Protein AF-A0A377A8I0-F1 (afdb_monomer_lite)

Foldseek 3Di:
DLVVLVVCVVVVNDPDNAADEAEAEFLDPCRQVVCVVPVPDPRHAHYEYDYPAQCDQLRVDNVLVLVVCCVVVVDDPVRSVVVNVVSVVSCVVGRVVSLLVSLVVCVVVVHAYEYERAEALVSLVVCLVSPHQEHEQHQEPRSLVSNVVSNHAYEDELVLVVVVHDPRNGDGPVVCVVVVSHAEYEPECHQCSVVPPPDDDCPPHYDYDYDYDDDPDDDPPDDDD

pLDDT: mean 82.34, std 21.3, range [26.39, 98.19]

Structure (mmCIF, N/CA/C/O backbone):
data_AF-A0A377A8I0-F1
#
_entry.id   AF-A0A377A8I0-F1
#
loop_
_atom_site.group_PDB
_atom_site.id
_atom_site.type_symbol
_atom_site.label_atom_id
_atom_site.label_alt_id
_atom_site.label_comp_id
_atom_site.label_asym_id
_atom_site.label_entity_id
_atom_site.label_seq_id
_atom_site.pdbx_PDB_ins_code
_atom_site.Cartn_x
_atom_site.Cartn_y
_atom_site.Cartn_z
_atom_site.occupancy
_atom_site.B_iso_or_equiv
_atom_site.auth_seq_id
_atom_site.auth_comp_id
_atom_site.auth_asym_id
_atom_site.auth_atom_id
_atom_site.pdbx_PDB_model_num
ATOM 1 N N . MET A 1 1 ? 10.799 1.176 18.808 1.00 81.62 1 MET A N 1
ATOM 2 C CA . MET A 1 1 ? 9.671 2.092 18.518 1.00 81.62 1 MET A CA 1
ATOM 3 C C . MET A 1 1 ? 8.326 1.513 18.955 1.00 81.62 1 MET A C 1
ATOM 5 O O . MET A 1 1 ? 7.714 2.115 19.821 1.00 81.62 1 MET A O 1
ATOM 9 N N . ILE A 1 2 ? 7.887 0.353 18.442 1.00 86.44 2 ILE A N 1
ATOM 10 C CA . ILE A 1 2 ? 6.568 -0.239 18.776 1.00 86.44 2 ILE A CA 1
ATOM 11 C C . ILE A 1 2 ? 6.374 -0.448 20.285 1.00 86.44 2 ILE A C 1
ATOM 13 O O . ILE A 1 2 ? 5.386 0.025 20.831 1.00 86.44 2 ILE A O 1
ATOM 17 N N . ASN A 1 3 ? 7.355 -1.043 20.975 1.00 90.19 3 ASN A N 1
ATOM 18 C CA . ASN A 1 3 ? 7.275 -1.243 22.429 1.00 90.19 3 ASN A CA 1
ATOM 19 C C . ASN A 1 3 ? 7.059 0.072 23.200 1.00 90.19 3 ASN A C 1
ATOM 21 O O . ASN A 1 3 ? 6.336 0.084 24.185 1.00 90.19 3 ASN A O 1
ATOM 25 N N . ALA A 1 4 ? 7.651 1.182 22.738 1.00 90.75 4 ALA A N 1
ATOM 26 C CA . ALA A 1 4 ? 7.455 2.482 23.374 1.00 90.75 4 ALA A CA 1
ATOM 27 C C . ALA A 1 4 ? 6.011 2.969 23.196 1.00 90.75 4 ALA A C 1
ATOM 29 O O . ALA A 1 4 ? 5.420 3.436 24.158 1.00 90.75 4 ALA A O 1
ATOM 30 N N . ILE A 1 5 ? 5.424 2.798 22.003 1.00 88.88 5 ILE A N 1
ATOM 31 C CA . ILE A 1 5 ? 4.013 3.128 21.745 1.00 88.88 5 ILE A CA 1
ATOM 32 C C . ILE A 1 5 ? 3.095 2.304 22.656 1.00 88.88 5 ILE A C 1
ATOM 34 O O . ILE A 1 5 ? 2.210 2.862 23.300 1.00 88.88 5 ILE A O 1
ATOM 38 N N . GLU A 1 6 ? 3.328 0.991 22.747 1.00 90.38 6 GLU A N 1
ATOM 39 C CA . GLU A 1 6 ? 2.548 0.095 23.609 1.00 90.38 6 GLU A CA 1
ATOM 40 C C . GLU A 1 6 ? 2.661 0.490 25.087 1.00 90.38 6 GLU A C 1
ATOM 42 O O . GLU A 1 6 ? 1.659 0.544 25.799 1.00 90.38 6 GLU A O 1
ATOM 47 N N . GLU A 1 7 ? 3.874 0.780 25.561 1.00 92.62 7 GLU A N 1
ATOM 48 C CA . GLU A 1 7 ? 4.116 1.147 26.954 1.00 92.62 7 GLU A CA 1
ATOM 49 C C . GLU A 1 7 ? 3.489 2.502 27.303 1.00 92.62 7 GLU A C 1
ATOM 51 O O . GLU A 1 7 ? 2.781 2.614 28.307 1.00 92.62 7 GLU A O 1
ATOM 56 N N . THR A 1 8 ? 3.696 3.534 26.481 1.00 92.81 8 THR A N 1
ATOM 57 C CA . THR A 1 8 ? 3.143 4.863 26.766 1.00 92.81 8 THR A CA 1
ATOM 58 C C . THR A 1 8 ? 1.621 4.896 26.646 1.00 92.81 8 THR A C 1
ATOM 60 O O . THR A 1 8 ? 0.970 5.625 27.399 1.00 92.81 8 THR A O 1
ATOM 63 N N . GLN A 1 9 ? 1.038 4.065 25.774 1.00 91.06 9 GLN A N 1
ATOM 64 C CA . GLN A 1 9 ? -0.413 3.903 25.672 1.00 91.06 9 GLN A CA 1
ATOM 65 C C . GLN A 1 9 ? -0.985 3.226 26.920 1.00 91.06 9 GLN A C 1
ATOM 67 O O . GLN A 1 9 ? -1.930 3.749 27.506 1.00 91.06 9 GLN A O 1
ATOM 72 N N . LYS A 1 10 ? -0.361 2.141 27.402 1.00 90.62 10 LYS A N 1
ATOM 73 C CA . LYS A 1 10 ? -0.743 1.483 28.669 1.00 90.62 10 LYS A CA 1
ATOM 74 C C . LYS A 1 10 ? -0.631 2.414 29.876 1.00 90.62 10 LYS A C 1
ATOM 76 O O . LYS A 1 10 ? -1.423 2.313 30.805 1.00 90.62 10 LYS A O 1
ATOM 81 N N . ARG A 1 11 ? 0.340 3.330 29.858 1.00 94.25 11 ARG A N 1
ATOM 82 C CA . ARG A 1 11 ? 0.546 4.339 30.909 1.00 94.25 11 ARG A CA 1
ATOM 83 C C . ARG A 1 11 ? -0.401 5.539 30.809 1.00 94.25 11 ARG A C 1
ATOM 85 O O . ARG A 1 11 ? -0.389 6.368 31.713 1.00 94.25 11 ARG A O 1
ATOM 92 N N . GLY A 1 12 ? -1.176 5.671 29.730 1.00 93.00 12 GLY A N 1
ATOM 93 C CA . GLY A 1 12 ? -2.118 6.779 29.542 1.00 93.00 12 GLY A CA 1
ATOM 94 C C . GLY A 1 12 ? -1.461 8.154 29.372 1.00 93.00 12 GLY A C 1
ATOM 95 O O . GLY A 1 12 ? -2.096 9.168 29.638 1.00 93.00 12 GLY A O 1
ATOM 96 N N . VAL A 1 13 ? -0.192 8.212 28.948 1.00 95.00 13 VAL A N 1
ATOM 97 C CA . VAL A 1 13 ? 0.564 9.479 28.826 1.00 95.00 13 VAL A CA 1
ATOM 98 C C . VAL A 1 13 ? 0.523 10.084 27.417 1.00 95.00 13 VAL A C 1
ATOM 100 O O . VAL A 1 13 ? 1.073 11.161 27.181 1.00 95.00 13 VAL A O 1
ATOM 103 N N . ASN A 1 14 ? -0.111 9.399 26.463 1.00 91.62 14 ASN A N 1
ATOM 104 C CA . ASN A 1 14 ? -0.192 9.850 25.077 1.00 91.62 14 ASN A CA 1
ATOM 105 C C . ASN A 1 14 ? -1.279 10.921 24.902 1.00 91.62 14 ASN A C 1
ATOM 107 O O . ASN A 1 14 ? -2.390 10.795 25.407 1.00 91.62 14 ASN A O 1
ATOM 111 N N . ARG A 1 15 ? -0.977 11.965 24.120 1.00 90.94 15 ARG A N 1
ATOM 112 C CA . ARG A 1 15 ? -1.937 13.038 23.776 1.00 90.94 15 ARG A CA 1
ATOM 113 C C . ARG A 1 15 ? -2.921 12.648 22.670 1.00 90.94 15 ARG A C 1
ATOM 115 O O . ARG A 1 15 ? -3.829 13.414 22.367 1.00 90.94 15 ARG A O 1
ATOM 122 N N . ALA A 1 16 ? -2.684 11.513 22.027 1.00 88.19 16 ALA A N 1
ATOM 123 C CA . ALA A 1 16 ? -3.507 10.952 20.972 1.00 88.19 16 ALA A CA 1
ATOM 124 C C . ALA A 1 16 ? -3.474 9.427 21.081 1.00 88.19 16 ALA A C 1
ATOM 126 O O . ALA A 1 16 ? -2.545 8.857 21.653 1.00 88.19 16 ALA A O 1
ATOM 127 N N . GLU A 1 17 ? -4.476 8.774 20.510 1.00 88.44 17 GLU A N 1
ATOM 128 C CA . GLU A 1 17 ? -4.442 7.332 20.320 1.00 88.44 17 GLU A CA 1
ATOM 129 C C . GLU A 1 17 ? -3.437 6.987 19.216 1.00 88.44 17 GLU A C 1
ATOM 131 O O . GLU A 1 17 ? -3.445 7.590 18.139 1.00 88.44 17 GLU A O 1
ATOM 136 N N . HIS A 1 18 ? -2.554 6.030 19.488 1.00 89.69 18 HIS A N 1
ATOM 137 C CA . HIS A 1 18 ? -1.559 5.581 18.527 1.00 89.69 18 HIS A CA 1
ATOM 138 C C . HIS A 1 18 ? -1.914 4.171 18.063 1.00 89.69 18 HIS A C 1
ATOM 140 O O . HIS A 1 18 ? -1.820 3.204 18.817 1.00 89.69 18 HIS A O 1
ATOM 146 N N . ARG A 1 19 ? -2.308 4.062 16.796 1.00 91.69 19 ARG A N 1
ATOM 147 C CA . ARG A 1 19 ? -2.492 2.788 16.100 1.00 91.69 19 ARG A CA 1
ATOM 148 C C . ARG A 1 19 ? -1.378 2.585 15.077 1.00 91.69 19 ARG A C 1
ATOM 150 O O . ARG A 1 19 ? -0.721 3.540 14.659 1.00 91.69 19 ARG A O 1
ATOM 157 N N . LEU A 1 20 ? -1.140 1.334 14.711 1.00 92.00 20 LEU A N 1
ATOM 158 C CA . LEU A 1 20 ? -0.138 0.924 13.744 1.00 92.00 20 LEU A CA 1
ATOM 159 C C . LEU A 1 20 ? -0.806 0.550 12.428 1.00 92.00 20 LEU A C 1
ATOM 161 O O . LEU A 1 20 ? -1.758 -0.231 12.373 1.00 92.00 20 LEU A O 1
ATOM 165 N N . HIS A 1 21 ? -0.229 1.104 11.373 1.00 94.12 21 HIS A N 1
ATOM 166 C CA . HIS A 1 21 ? -0.543 0.816 9.991 1.00 94.12 21 HIS A CA 1
ATOM 167 C C . HIS A 1 21 ? 0.673 0.129 9.372 1.00 94.12 21 HIS A C 1
ATOM 169 O O . HIS A 1 21 ? 1.737 0.739 9.259 1.00 94.12 21 HIS A O 1
ATOM 175 N N . LEU A 1 22 ? 0.544 -1.156 9.041 1.00 95.06 22 LEU A N 1
ATOM 176 C CA . LEU A 1 22 ? 1.616 -1.921 8.408 1.00 95.06 22 LEU A CA 1
ATOM 177 C C . LEU A 1 22 ? 1.501 -1.804 6.892 1.00 95.06 22 LEU A C 1
ATOM 179 O O . LEU A 1 22 ? 0.469 -2.122 6.314 1.00 95.06 22 LEU A O 1
ATOM 183 N N . ARG A 1 23 ? 2.577 -1.364 6.253 1.00 95.56 23 ARG A N 1
ATOM 184 C CA . ARG A 1 23 ? 2.711 -1.286 4.800 1.00 95.56 23 ARG A CA 1
ATOM 185 C C . ARG A 1 23 ? 3.592 -2.450 4.347 1.00 95.56 23 ARG A C 1
ATOM 187 O O . ARG A 1 23 ? 4.755 -2.523 4.738 1.00 95.56 23 ARG A O 1
ATOM 194 N N . CYS A 1 24 ? 3.009 -3.404 3.628 1.00 96.75 24 CYS A N 1
ATOM 195 C CA . CYS A 1 24 ? 3.625 -4.688 3.303 1.00 96.75 24 CYS A CA 1
ATOM 196 C C . CYS A 1 24 ? 4.024 -4.743 1.825 1.00 96.75 24 CYS A C 1
ATOM 198 O O . CYS A 1 24 ? 3.158 -4.848 0.957 1.00 96.75 24 CYS A O 1
ATOM 200 N N . GLU A 1 25 ? 5.333 -4.721 1.561 1.00 96.88 25 GLU A N 1
ATOM 201 C CA . GLU A 1 25 ? 5.901 -4.874 0.217 1.00 96.88 25 GLU A CA 1
ATOM 202 C C . GLU A 1 25 ? 5.817 -6.336 -0.236 1.00 96.88 25 GLU A C 1
ATOM 204 O O . GLU A 1 25 ? 6.512 -7.210 0.280 1.00 96.88 25 GLU A O 1
ATOM 209 N N . LEU A 1 26 ? 4.943 -6.624 -1.189 1.00 97.19 26 LEU A N 1
ATOM 210 C CA . LEU A 1 26 ? 4.653 -7.973 -1.658 1.00 97.19 26 LEU A CA 1
ATOM 211 C C . LEU A 1 26 ? 5.837 -8.695 -2.331 1.00 97.19 26 LEU A C 1
ATOM 213 O O . LEU A 1 26 ? 6.051 -9.861 -1.981 1.00 97.19 26 LEU A O 1
ATOM 217 N N . PRO A 1 27 ? 6.634 -8.074 -3.225 1.00 96.69 27 PRO A N 1
ATOM 218 C CA . PRO A 1 27 ? 7.737 -8.737 -3.925 1.00 96.69 27 PRO A CA 1
ATOM 219 C C . PRO A 1 27 ? 8.991 -8.918 -3.047 1.00 96.69 27 PRO A C 1
ATOM 221 O O . PRO A 1 27 ? 10.108 -8.648 -3.479 1.00 96.69 27 PRO A O 1
ATOM 224 N N . HIS A 1 28 ? 8.846 -9.368 -1.796 1.00 96.56 28 HIS A N 1
ATOM 225 C CA . HIS A 1 28 ? 9.986 -9.587 -0.907 1.00 96.56 28 HIS A CA 1
ATOM 226 C C . HIS A 1 28 ? 9.801 -10.794 0.024 1.00 96.56 28 HIS A C 1
ATOM 228 O O . HIS A 1 28 ? 8.752 -11.007 0.633 1.00 96.56 28 HIS A O 1
ATOM 234 N N . HIS A 1 29 ? 10.856 -11.598 0.171 1.00 95.38 29 HIS A N 1
ATOM 235 C CA . HIS A 1 29 ? 10.801 -12.870 0.902 1.00 95.38 29 HIS A CA 1
ATOM 236 C C . HIS A 1 29 ? 10.649 -12.705 2.425 1.00 95.38 29 HIS A C 1
ATOM 238 O O . HIS A 1 29 ? 10.168 -13.607 3.107 1.00 95.38 29 HIS A O 1
ATOM 244 N N . THR A 1 30 ? 11.072 -11.567 2.986 1.00 96.06 30 THR A N 1
ATOM 245 C CA . THR A 1 30 ? 10.959 -11.296 4.432 1.00 96.06 30 THR A CA 1
ATOM 246 C C . THR A 1 30 ? 9.609 -10.718 4.840 1.00 96.06 30 THR A C 1
ATOM 248 O O . THR A 1 30 ? 9.331 -10.667 6.039 1.00 96.06 30 THR A O 1
ATOM 251 N N . THR A 1 31 ? 8.767 -10.304 3.889 1.00 96.62 31 THR A N 1
ATOM 252 C CA . THR A 1 31 ? 7.528 -9.571 4.181 1.00 96.62 31 THR A CA 1
ATOM 253 C C . THR A 1 31 ? 6.584 -10.379 5.047 1.00 96.62 31 THR A C 1
ATOM 255 O O . THR A 1 31 ? 6.197 -9.907 6.114 1.00 96.62 31 THR A O 1
ATOM 258 N N . LEU A 1 32 ? 6.261 -11.609 4.646 1.00 96.25 32 LEU A N 1
ATOM 259 C CA . LEU A 1 32 ? 5.375 -12.466 5.425 1.00 96.25 32 LEU A CA 1
ATOM 260 C C . LEU A 1 32 ? 5.971 -12.819 6.809 1.00 96.25 32 LEU A C 1
ATOM 262 O O . LEU A 1 32 ? 5.301 -12.551 7.807 1.00 96.25 32 LEU A O 1
ATOM 266 N N . PRO A 1 33 ? 7.233 -13.285 6.934 1.00 96.25 33 PRO A N 1
ATOM 267 C CA . PRO A 1 33 ? 7.842 -13.536 8.244 1.00 96.25 33 PRO A CA 1
ATOM 268 C C . PRO A 1 33 ? 7.878 -12.323 9.187 1.00 96.25 33 PRO A C 1
ATOM 270 O O . PRO A 1 33 ? 7.775 -12.474 10.406 1.00 96.25 33 PRO A O 1
ATOM 273 N N . LEU A 1 34 ? 8.073 -11.110 8.661 1.00 95.00 34 LEU A N 1
ATOM 274 C CA . LEU A 1 34 ? 8.036 -9.882 9.462 1.00 95.00 34 LEU A CA 1
ATOM 275 C C . LEU A 1 34 ? 6.601 -9.499 9.828 1.00 95.00 34 LEU A C 1
ATOM 277 O O . LEU A 1 34 ? 6.346 -9.126 10.974 1.00 95.00 34 LEU A O 1
ATOM 281 N N . PHE A 1 35 ? 5.668 -9.636 8.888 1.00 96.31 35 PHE A N 1
ATOM 282 C CA . PHE A 1 35 ? 4.249 -9.399 9.114 1.00 96.31 35 PHE A CA 1
ATOM 283 C C . PHE A 1 35 ? 3.709 -10.288 10.238 1.00 96.31 35 PHE A C 1
ATOM 285 O O . PHE A 1 35 ? 3.114 -9.775 11.183 1.00 96.31 35 PHE A O 1
ATOM 292 N N . GLU A 1 36 ? 3.990 -11.591 10.217 1.00 95.19 36 GLU A N 1
ATOM 293 C CA . GLU A 1 36 ? 3.522 -12.540 11.238 1.00 95.19 36 GLU A CA 1
ATOM 294 C C . GLU A 1 36 ? 4.011 -12.195 12.652 1.00 95.19 36 GLU A C 1
ATOM 296 O O . GLU A 1 36 ? 3.278 -12.379 13.628 1.00 95.19 36 GLU A O 1
ATOM 301 N N . LYS A 1 37 ? 5.221 -11.635 12.773 1.00 92.94 37 LYS A N 1
ATOM 302 C CA . LYS A 1 37 ? 5.778 -11.168 14.055 1.00 92.94 37 LYS A CA 1
ATOM 303 C C . LYS A 1 37 ? 5.080 -9.915 14.588 1.00 92.94 37 LYS A C 1
ATOM 305 O O . LYS A 1 37 ? 5.076 -9.689 15.800 1.00 92.94 37 LYS A O 1
ATOM 310 N N . LEU A 1 38 ? 4.544 -9.077 13.701 1.00 93.38 38 LEU A N 1
ATOM 311 C CA . LEU A 1 38 ? 3.992 -7.764 14.042 1.00 93.38 38 LEU A CA 1
ATOM 312 C C . LEU A 1 38 ? 2.467 -7.755 14.127 1.00 93.38 38 LEU A C 1
ATOM 314 O O . LEU A 1 38 ? 1.925 -7.074 14.990 1.00 93.38 38 LEU A O 1
ATOM 318 N N . VAL A 1 39 ? 1.771 -8.537 13.303 1.00 93.44 39 VAL A N 1
ATOM 319 C CA . VAL A 1 39 ? 0.299 -8.567 13.222 1.00 93.44 39 VAL A CA 1
ATOM 320 C C . VAL A 1 39 ? -0.371 -9.014 14.529 1.00 93.44 39 VAL A C 1
ATOM 322 O O . VAL A 1 39 ? -1.557 -8.791 14.742 1.00 93.44 39 VAL A O 1
ATOM 325 N N . GLN A 1 40 ? 0.380 -9.648 15.433 1.00 88.56 40 GLN A N 1
ATOM 326 C CA . GLN A 1 40 ? -0.119 -10.063 16.748 1.00 88.56 40 GLN A CA 1
ATOM 327 C C . GLN A 1 40 ? -0.167 -8.920 17.773 1.00 88.56 40 GLN A C 1
ATOM 329 O O . GLN A 1 40 ? -0.685 -9.105 18.873 1.00 88.56 40 GLN A O 1
ATOM 334 N N . ARG A 1 41 ? 0.402 -7.756 17.448 1.00 89.19 41 ARG A N 1
ATOM 335 C CA . ARG A 1 41 ? 0.486 -6.603 18.348 1.00 89.19 41 ARG A CA 1
ATOM 336 C C . ARG A 1 41 ? -0.846 -5.852 18.353 1.00 89.19 41 ARG A C 1
ATOM 338 O O . ARG A 1 41 ? -1.343 -5.481 17.295 1.00 89.19 41 ARG A O 1
ATOM 345 N N . GLU A 1 42 ? -1.384 -5.580 19.542 1.00 85.19 42 GLU A N 1
ATOM 346 C CA . GLU A 1 42 ? -2.689 -4.914 19.732 1.00 85.19 42 GLU A CA 1
ATOM 347 C C . GLU A 1 42 ? -2.829 -3.558 19.012 1.00 85.19 42 GLU A C 1
ATOM 349 O O . GLU A 1 42 ? -3.910 -3.276 18.497 1.00 85.19 42 GLU A O 1
ATOM 354 N N . PRO A 1 43 ? -1.773 -2.732 18.868 1.00 88.88 43 PRO A N 1
ATOM 355 C CA . PRO A 1 43 ? -1.911 -1.475 18.145 1.00 88.88 43 PRO A CA 1
ATOM 356 C C . PRO A 1 43 ? -2.167 -1.619 16.637 1.00 88.88 43 PRO A C 1
ATOM 358 O O . PRO A 1 43 ? -2.523 -0.618 16.022 1.00 88.88 43 PRO A O 1
ATOM 361 N N . VAL A 1 44 ? -1.960 -2.786 16.012 1.00 93.44 44 VAL A N 1
ATOM 362 C CA . VAL A 1 44 ? -2.112 -2.963 14.554 1.00 93.44 44 VAL A CA 1
ATOM 363 C C . VAL A 1 44 ? -3.586 -3.005 14.165 1.00 93.44 44 VAL A C 1
ATOM 365 O O . VAL A 1 44 ? -4.295 -3.948 14.498 1.00 93.44 44 VAL A O 1
ATOM 368 N N . THR A 1 45 ? -4.035 -1.997 13.416 1.00 94.00 45 THR A N 1
ATOM 369 C CA . THR A 1 45 ? -5.443 -1.872 12.998 1.00 94.00 45 THR A CA 1
ATOM 370 C C . THR A 1 45 ? -5.633 -1.743 11.493 1.00 94.00 45 THR A C 1
ATOM 372 O O . THR A 1 45 ? -6.755 -1.903 11.013 1.00 94.00 45 THR A O 1
ATOM 375 N N . LEU A 1 46 ? -4.561 -1.476 10.744 1.00 95.88 46 LEU A N 1
ATOM 376 C CA . LEU A 1 46 ? -4.601 -1.311 9.295 1.00 95.88 46 LEU A CA 1
ATOM 377 C C . LEU A 1 46 ? -3.390 -1.981 8.648 1.00 95.88 46 LEU A C 1
ATOM 379 O O . LEU A 1 46 ? -2.263 -1.850 9.133 1.00 95.88 46 LEU A O 1
ATOM 383 N N . VAL A 1 47 ? -3.618 -2.672 7.537 1.00 97.56 47 VAL A N 1
ATOM 384 C CA . VAL A 1 47 ? -2.569 -3.290 6.723 1.00 97.56 47 VAL A CA 1
ATOM 385 C C . VAL A 1 47 ? -2.781 -2.896 5.270 1.00 97.56 47 VAL A C 1
ATOM 387 O O . VAL A 1 47 ? -3.862 -3.122 4.738 1.00 97.56 47 VAL A O 1
ATOM 390 N N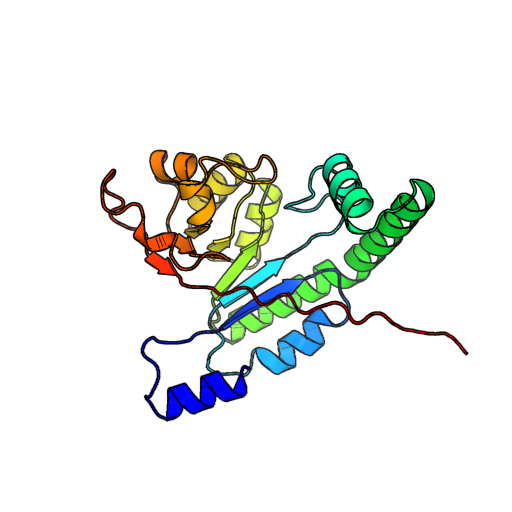 . SER A 1 48 ? -1.755 -2.345 4.628 1.00 97.19 48 SER A N 1
ATOM 391 C CA . SER A 1 48 ? -1.763 -2.040 3.196 1.00 97.19 48 SER A CA 1
ATOM 392 C C . SER A 1 48 ? -0.857 -2.974 2.424 1.00 97.19 48 SER A C 1
ATOM 394 O O . SER A 1 48 ? 0.304 -3.165 2.793 1.00 97.19 48 SER A O 1
ATOM 396 N N . LEU A 1 49 ? -1.378 -3.515 1.328 1.00 97.62 49 LEU A N 1
ATOM 397 C CA . LEU A 1 49 ? -0.618 -4.330 0.388 1.00 97.62 49 LEU A CA 1
ATOM 398 C C . LEU A 1 49 ? -0.031 -3.447 -0.709 1.00 97.62 49 LEU A C 1
ATOM 400 O O . LEU A 1 49 ? -0.752 -2.680 -1.349 1.00 97.62 49 LEU A O 1
ATOM 404 N N . MET A 1 50 ? 1.275 -3.572 -0.919 1.00 95.94 50 MET A N 1
ATOM 405 C CA . MET A 1 50 ? 2.041 -2.745 -1.844 1.00 95.94 50 MET A CA 1
ATOM 406 C C . MET A 1 50 ? 2.800 -3.622 -2.824 1.00 95.94 50 MET A C 1
ATOM 408 O O . MET A 1 50 ? 3.354 -4.646 -2.434 1.00 95.94 50 MET A O 1
ATOM 412 N N . ASP A 1 51 ? 2.823 -3.223 -4.089 1.00 95.19 51 ASP A N 1
ATOM 413 C CA . ASP A 1 51 ? 3.622 -3.897 -5.106 1.00 95.19 51 ASP A CA 1
ATOM 414 C C . ASP A 1 51 ? 4.311 -2.848 -5.971 1.00 95.19 51 ASP A C 1
ATOM 416 O O . ASP A 1 51 ? 3.687 -2.234 -6.841 1.00 95.19 51 ASP A O 1
ATOM 420 N N . HIS A 1 52 ? 5.590 -2.623 -5.686 1.00 93.94 52 HIS A N 1
ATOM 421 C CA . HIS A 1 52 ? 6.438 -1.706 -6.436 1.00 93.94 52 HIS A CA 1
ATOM 422 C C . HIS A 1 52 ? 7.298 -2.418 -7.485 1.00 93.94 52 HIS A C 1
ATOM 424 O O . HIS A 1 52 ? 8.355 -1.913 -7.870 1.00 93.94 52 HIS A O 1
ATOM 430 N N . SER A 1 53 ? 6.893 -3.602 -7.947 1.00 93.69 53 SER A N 1
ATOM 431 C CA . SER A 1 53 ? 7.584 -4.258 -9.055 1.00 93.69 53 SER A CA 1
ATOM 432 C C . SER A 1 53 ? 7.303 -3.565 -10.403 1.00 93.69 53 SER A C 1
ATOM 434 O O . SER A 1 53 ? 6.288 -2.874 -10.557 1.00 93.69 53 SER A O 1
ATOM 436 N N . PRO A 1 54 ? 8.200 -3.704 -11.401 1.00 94.12 54 PRO A N 1
ATOM 437 C CA . PRO A 1 54 ? 8.021 -3.068 -12.704 1.00 94.12 54 PRO A CA 1
ATOM 438 C C . PRO A 1 54 ? 6.681 -3.446 -13.355 1.00 94.12 54 PRO A C 1
ATOM 440 O O . PRO A 1 54 ? 6.385 -4.624 -13.548 1.00 94.12 54 PRO A O 1
ATOM 443 N N . GLY A 1 55 ? 5.883 -2.448 -13.739 1.00 91.50 55 GLY A N 1
ATOM 444 C CA . GLY A 1 55 ? 4.571 -2.646 -14.365 1.00 91.50 55 GLY A CA 1
ATOM 445 C C . GLY A 1 55 ? 3.402 -2.788 -13.384 1.00 91.50 55 GLY A C 1
ATOM 446 O O . GLY A 1 55 ? 2.265 -2.924 -13.835 1.00 91.50 55 GLY A O 1
ATOM 447 N N . GLN A 1 56 ? 3.638 -2.728 -12.071 1.00 92.12 56 GLN A N 1
ATOM 448 C CA . GLN A 1 56 ? 2.584 -2.814 -11.058 1.00 92.12 56 GLN A CA 1
ATOM 449 C C . GLN A 1 56 ? 2.238 -1.443 -10.480 1.00 92.12 56 GLN A C 1
ATOM 451 O O . GLN A 1 56 ? 3.125 -0.652 -10.166 1.00 92.12 56 GLN A O 1
ATOM 456 N N . ARG A 1 57 ? 0.934 -1.187 -10.296 1.00 91.50 57 ARG A N 1
ATOM 457 C CA . ARG A 1 57 ? 0.386 -0.098 -9.459 1.00 91.50 57 ARG A CA 1
ATOM 458 C C . ARG A 1 57 ? 1.091 1.251 -9.687 1.00 91.50 57 ARG A C 1
ATOM 460 O O . ARG A 1 57 ? 0.972 1.788 -10.789 1.00 91.50 57 ARG A O 1
ATOM 467 N N . GLN A 1 58 ? 1.848 1.776 -8.714 1.00 87.00 58 GLN A N 1
ATOM 468 C CA . GLN A 1 58 ? 2.584 3.048 -8.841 1.00 87.00 58 GLN A CA 1
ATOM 469 C C . GLN A 1 58 ? 3.489 3.099 -10.082 1.00 87.00 58 GLN A C 1
ATOM 471 O O . GLN A 1 58 ? 3.675 4.152 -10.693 1.00 87.00 58 GLN A O 1
ATOM 476 N N . PHE A 1 59 ? 4.037 1.949 -10.460 1.00 90.75 59 PHE A N 1
ATOM 477 C CA . PHE A 1 59 ? 4.976 1.763 -11.553 1.00 90.75 59 PHE A CA 1
ATOM 478 C C . PHE A 1 59 ? 4.359 1.018 -12.740 1.00 90.75 59 PHE A C 1
ATOM 480 O O . PHE A 1 59 ? 5.059 0.307 -13.461 1.00 90.75 59 PHE A O 1
ATOM 487 N N . ALA A 1 60 ? 3.060 1.218 -12.992 1.00 87.62 60 ALA A N 1
ATOM 488 C CA . ALA A 1 60 ? 2.386 0.712 -14.191 1.00 87.62 60 ALA A CA 1
ATOM 489 C C . ALA A 1 60 ? 3.096 1.134 -15.496 1.00 87.62 60 ALA A C 1
ATOM 491 O O . ALA A 1 60 ? 3.117 0.374 -16.463 1.00 87.62 60 ALA A O 1
ATOM 492 N N . ASN A 1 61 ? 3.728 2.317 -15.515 1.00 89.31 61 ASN A N 1
ATOM 493 C CA . ASN A 1 61 ? 4.637 2.723 -16.586 1.00 89.31 61 ASN A CA 1
ATOM 494 C C . ASN A 1 61 ? 6.094 2.359 -16.228 1.00 89.31 61 ASN A C 1
ATOM 496 O O . ASN A 1 61 ? 6.678 2.927 -15.302 1.00 89.31 61 ASN A O 1
ATOM 500 N N . ARG A 1 62 ? 6.691 1.449 -17.009 1.00 88.56 62 ARG A N 1
ATOM 501 C CA . ARG A 1 62 ? 8.078 0.987 -16.834 1.00 88.56 62 ARG A CA 1
ATOM 502 C C . ARG A 1 62 ? 9.132 2.054 -17.141 1.00 88.56 62 ARG A C 1
ATOM 504 O O . ARG A 1 62 ? 10.204 2.012 -16.553 1.00 88.56 62 ARG A O 1
ATOM 511 N N . GLU A 1 63 ? 8.848 3.026 -18.000 1.00 90.00 63 GLU A N 1
ATOM 512 C CA . GLU A 1 63 ? 9.776 4.133 -18.268 1.00 90.00 63 GLU A CA 1
ATOM 513 C C . GLU A 1 63 ? 9.939 4.997 -17.014 1.00 90.00 63 GLU A C 1
ATOM 515 O O . GLU A 1 63 ? 11.058 5.217 -16.559 1.00 90.00 63 GLU A O 1
ATOM 520 N N . LYS A 1 64 ? 8.825 5.356 -16.359 1.00 87.75 64 LYS A N 1
ATOM 521 C CA . LYS A 1 64 ? 8.850 6.069 -15.070 1.00 87.75 64 LYS A CA 1
ATOM 522 C C . LYS A 1 64 ? 9.553 5.270 -13.969 1.00 87.75 64 LYS A C 1
ATOM 524 O O . LYS A 1 64 ? 10.211 5.855 -13.111 1.00 87.75 64 LYS A O 1
ATOM 529 N N . TYR A 1 65 ? 9.412 3.941 -13.980 1.00 91.69 65 TYR A N 1
ATOM 530 C CA . TYR A 1 65 ? 10.157 3.058 -13.079 1.00 91.69 65 TYR A CA 1
ATOM 531 C C . TYR A 1 65 ? 11.670 3.216 -13.284 1.00 91.69 65 TYR A C 1
ATOM 533 O O . TYR A 1 65 ? 12.396 3.464 -12.320 1.00 91.69 65 TYR A O 1
ATOM 541 N N . ARG A 1 66 ? 12.136 3.142 -14.539 1.00 93.06 66 ARG A N 1
ATOM 542 C CA . ARG A 1 66 ? 13.551 3.335 -14.891 1.00 93.06 66 ARG A CA 1
ATOM 543 C C . ARG A 1 66 ? 14.049 4.711 -14.491 1.00 93.06 66 ARG A C 1
ATOM 545 O O . ARG A 1 66 ? 15.029 4.790 -13.763 1.00 93.06 66 ARG A O 1
ATOM 552 N N . GLU A 1 67 ? 13.347 5.775 -14.871 1.00 90.50 67 GLU A N 1
ATOM 553 C CA . GLU A 1 67 ? 13.719 7.152 -14.519 1.00 90.50 67 GLU A CA 1
ATOM 554 C C . GLU A 1 67 ? 13.910 7.324 -13.004 1.00 90.50 67 GLU A C 1
ATOM 556 O O . GLU A 1 67 ? 14.920 7.871 -12.553 1.00 90.50 67 GLU A O 1
ATOM 561 N N . TYR A 1 68 ? 12.969 6.805 -12.208 1.00 89.31 68 TYR A N 1
ATOM 562 C CA . TYR A 1 68 ? 13.022 6.899 -10.751 1.00 89.31 68 TYR A CA 1
ATOM 563 C C . TYR A 1 68 ? 14.221 6.141 -10.164 1.00 89.31 68 TYR A C 1
ATOM 565 O O . TYR A 1 68 ? 14.991 6.708 -9.385 1.00 89.31 68 TYR A O 1
ATOM 573 N N . TYR A 1 69 ? 14.401 4.869 -10.528 1.00 91.31 69 TYR A N 1
ATOM 574 C CA . TYR A 1 69 ? 15.429 4.018 -9.925 1.00 91.31 69 TYR A CA 1
ATOM 575 C C . TYR A 1 69 ? 16.835 4.279 -10.478 1.00 91.31 69 TYR A C 1
ATOM 577 O O . TYR A 1 69 ? 17.794 4.248 -9.702 1.00 91.31 69 TYR A O 1
ATOM 585 N N . GLN A 1 70 ? 16.972 4.636 -11.759 1.00 92.56 70 GLN A N 1
ATOM 586 C CA . GLN A 1 70 ? 18.243 5.112 -12.315 1.00 92.56 70 GLN A CA 1
ATOM 587 C C . GLN A 1 70 ? 18.683 6.404 -11.635 1.00 92.56 70 GLN A C 1
ATOM 589 O O . GLN A 1 70 ? 19.844 6.510 -11.256 1.00 92.56 70 GLN A O 1
ATOM 594 N N . GLY A 1 71 ? 17.769 7.354 -11.407 1.00 89.81 71 GLY A N 1
ATOM 595 C CA . GLY A 1 71 ? 18.085 8.587 -10.684 1.00 89.81 71 GLY A CA 1
ATOM 596 C C . GLY A 1 71 ? 18.421 8.350 -9.208 1.00 89.81 71 GLY A C 1
ATOM 597 O O . GLY A 1 71 ? 19.354 8.951 -8.681 1.00 89.81 71 GLY A O 1
ATOM 598 N N . LYS A 1 72 ? 17.688 7.454 -8.535 1.00 90.19 72 LYS A N 1
ATOM 599 C CA . LYS A 1 72 ? 17.857 7.168 -7.100 1.00 90.19 72 LYS A CA 1
ATOM 600 C C . LYS A 1 72 ? 19.150 6.419 -6.781 1.00 90.19 72 LYS A C 1
ATOM 602 O O . LYS A 1 72 ? 19.789 6.715 -5.773 1.00 90.19 72 LYS A O 1
ATOM 607 N N . TYR A 1 73 ? 19.507 5.437 -7.604 1.00 91.69 73 TYR A N 1
ATOM 608 C CA . TYR A 1 73 ? 20.665 4.568 -7.378 1.00 91.69 73 TYR A CA 1
ATOM 609 C C . TYR A 1 73 ? 21.844 4.870 -8.313 1.00 91.69 73 TYR A C 1
ATOM 611 O O . TYR A 1 73 ? 22.875 4.208 -8.215 1.00 91.69 73 TYR A O 1
ATOM 619 N N . SER A 1 74 ? 21.717 5.873 -9.188 1.00 93.56 74 SER A N 1
ATOM 620 C CA . SER A 1 74 ? 22.727 6.250 -10.186 1.00 93.56 74 SER A CA 1
ATOM 621 C C . SER A 1 74 ? 23.148 5.072 -11.077 1.00 93.56 74 SER A C 1
ATOM 623 O O . SER A 1 74 ? 24.336 4.862 -11.322 1.00 93.56 74 SER A O 1
ATOM 625 N N . LEU A 1 75 ? 22.174 4.274 -11.527 1.00 92.62 75 LEU A N 1
ATOM 626 C CA . LEU A 1 75 ? 22.415 3.061 -12.316 1.00 92.62 75 LEU A CA 1
ATOM 627 C C . LEU A 1 75 ? 22.645 3.383 -13.794 1.00 92.62 75 LEU A C 1
ATOM 629 O O . LEU A 1 75 ? 21.911 4.164 -14.401 1.00 92.62 75 LEU A O 1
ATOM 633 N N . THR A 1 76 ? 23.607 2.691 -14.399 1.00 95.94 76 THR A N 1
ATOM 634 C CA . THR A 1 76 ? 23.722 2.600 -15.863 1.00 95.94 76 THR A CA 1
ATOM 635 C C . THR A 1 76 ? 22.553 1.812 -16.463 1.00 95.94 76 THR A C 1
ATOM 637 O O . THR A 1 76 ? 21.873 1.066 -15.758 1.00 95.94 76 THR A O 1
ATOM 640 N N . ASP A 1 77 ? 22.336 1.913 -17.776 1.00 94.25 77 ASP A N 1
ATOM 641 C CA . ASP A 1 77 ? 21.250 1.182 -18.448 1.00 94.25 77 ASP A CA 1
ATOM 642 C C . ASP A 1 77 ? 21.351 -0.339 -18.280 1.00 94.25 77 ASP A C 1
ATOM 644 O O . ASP A 1 77 ? 20.335 -1.006 -18.079 1.00 94.25 77 ASP A O 1
ATOM 648 N N . ALA A 1 78 ? 22.571 -0.884 -18.312 1.00 95.38 78 ALA A N 1
ATOM 649 C CA . ALA A 1 78 ? 22.813 -2.310 -18.106 1.00 95.38 78 ALA A CA 1
ATOM 650 C C . ALA A 1 78 ? 22.502 -2.742 -16.663 1.00 95.38 78 ALA A C 1
ATOM 652 O O . ALA A 1 78 ? 21.881 -3.778 -16.443 1.00 95.38 78 ALA A O 1
ATOM 653 N N . GLN A 1 79 ? 22.881 -1.926 -15.675 1.00 95.56 79 GLN A N 1
ATOM 654 C CA . GLN A 1 79 ? 22.554 -2.193 -14.272 1.00 95.56 79 GLN A CA 1
ATOM 655 C C . GLN A 1 79 ? 21.053 -2.058 -14.003 1.00 95.56 79 GLN A C 1
ATOM 657 O O . GLN A 1 79 ? 20.501 -2.846 -13.245 1.00 95.56 79 GLN A O 1
ATOM 662 N N . MET A 1 80 ? 20.382 -1.095 -14.640 1.00 95.69 80 MET A N 1
ATOM 663 C CA . MET A 1 80 ? 18.932 -0.929 -14.533 1.00 95.69 80 MET A CA 1
ATOM 664 C C . MET A 1 80 ? 18.186 -2.127 -15.125 1.00 95.69 80 MET A C 1
ATOM 666 O O . MET A 1 80 ? 17.223 -2.605 -14.534 1.00 95.69 80 MET A O 1
ATOM 670 N N . GLN A 1 81 ? 18.654 -2.636 -16.266 1.00 95.31 81 GLN A N 1
ATOM 671 C CA . GLN A 1 81 ? 18.118 -3.846 -16.886 1.00 95.31 81 GLN A CA 1
ATOM 672 C C . GLN A 1 81 ? 18.210 -5.047 -15.933 1.00 95.31 81 GLN A C 1
ATOM 674 O O . GLN A 1 81 ? 17.203 -5.705 -15.684 1.00 95.31 81 GLN A O 1
ATOM 679 N N . GLN A 1 82 ? 19.390 -5.285 -15.353 1.00 96.00 82 GLN A N 1
ATOM 680 C CA . GLN A 1 82 ? 19.586 -6.362 -14.381 1.00 96.00 82 GLN A CA 1
ATOM 681 C C . GLN A 1 82 ? 18.700 -6.171 -13.140 1.00 96.00 82 GLN A C 1
ATOM 683 O O . GLN A 1 82 ? 18.063 -7.116 -12.679 1.00 96.00 82 GLN A O 1
ATOM 688 N N . TYR A 1 83 ? 18.610 -4.942 -12.628 1.00 94.62 83 TYR A N 1
ATOM 689 C CA . TYR A 1 83 ? 17.765 -4.621 -11.481 1.00 94.62 83 TYR A CA 1
ATOM 690 C C . TYR A 1 83 ? 16.283 -4.912 -11.762 1.00 94.62 83 TYR A C 1
ATOM 692 O O . TYR A 1 83 ? 15.611 -5.527 -10.940 1.00 94.62 83 TYR A O 1
ATOM 700 N N . GLU A 1 84 ? 15.758 -4.546 -12.935 1.00 95.19 84 GLU A N 1
ATOM 701 C CA . GLU A 1 84 ? 14.382 -4.895 -13.314 1.00 95.19 84 GLU A CA 1
ATOM 702 C C . GLU A 1 84 ? 14.146 -6.406 -13.356 1.00 95.19 84 GLU A C 1
ATOM 704 O O . GLU A 1 84 ? 13.111 -6.875 -12.881 1.00 95.19 84 GLU A O 1
ATOM 709 N N . GLU A 1 85 ? 15.086 -7.165 -13.918 1.00 96.12 85 GLU A N 1
ATOM 710 C CA . GLU A 1 85 ? 14.995 -8.624 -14.010 1.00 96.12 85 GLU A CA 1
ATOM 711 C C . GLU A 1 85 ? 14.966 -9.273 -12.619 1.00 96.12 85 GLU A C 1
ATOM 713 O O . GLU A 1 85 ? 14.127 -10.140 -12.357 1.00 96.12 85 GLU A O 1
ATOM 718 N N . GLU A 1 86 ? 15.808 -8.799 -11.698 1.00 96.19 86 GLU A N 1
ATOM 719 C CA . GLU A 1 86 ? 15.812 -9.229 -10.296 1.00 96.19 86 GLU A CA 1
ATOM 720 C C . GLU A 1 86 ? 14.473 -8.919 -9.605 1.00 96.19 86 GLU A C 1
ATOM 722 O O . GLU A 1 86 ? 13.879 -9.796 -8.968 1.00 96.19 86 GLU A O 1
ATOM 727 N N . GLN A 1 87 ? 13.942 -7.706 -9.783 1.00 96.06 87 GLN A N 1
ATOM 728 C CA . GLN A 1 87 ? 12.678 -7.288 -9.168 1.00 96.06 87 GLN A CA 1
ATOM 729 C C . GLN A 1 87 ? 11.470 -8.053 -9.729 1.00 96.06 87 GLN A C 1
ATOM 731 O O . GLN A 1 87 ? 10.569 -8.425 -8.973 1.00 96.06 87 GLN A O 1
ATOM 736 N N . LEU A 1 88 ? 11.459 -8.351 -11.031 1.00 96.44 88 LEU A N 1
ATOM 737 C CA . LEU A 1 88 ? 10.434 -9.195 -11.652 1.00 96.44 88 LEU A CA 1
ATOM 738 C C . LEU A 1 88 ? 10.509 -10.641 -11.148 1.00 96.44 88 LEU A C 1
ATOM 740 O O . LEU A 1 88 ? 9.470 -11.246 -10.875 1.00 96.44 88 LEU A O 1
ATOM 744 N N . ALA A 1 89 ? 11.714 -11.190 -10.972 1.00 97.50 89 ALA A N 1
ATOM 745 C CA . ALA A 1 89 ? 11.898 -12.531 -10.421 1.00 97.50 89 ALA A CA 1
ATOM 746 C C . ALA A 1 89 ? 11.407 -12.624 -8.966 1.00 97.50 89 ALA A C 1
ATOM 748 O O . ALA A 1 89 ? 10.747 -13.598 -8.588 1.00 97.50 89 ALA A O 1
ATOM 749 N N . LEU A 1 90 ? 11.678 -11.598 -8.153 1.00 97.38 90 LEU A N 1
ATOM 750 C CA . LEU A 1 90 ? 11.163 -11.505 -6.787 1.00 97.38 90 LEU A CA 1
ATOM 751 C C . LEU A 1 90 ? 9.634 -11.397 -6.760 1.00 97.38 90 LEU A C 1
ATOM 753 O O . LEU A 1 90 ? 8.995 -12.122 -5.997 1.00 97.38 90 LEU A O 1
ATOM 757 N N . ALA A 1 91 ? 9.045 -10.561 -7.616 1.00 96.81 91 ALA A N 1
ATOM 758 C CA . ALA A 1 91 ? 7.595 -10.407 -7.712 1.00 96.81 91 ALA A CA 1
ATOM 759 C C . ALA A 1 91 ? 6.901 -11.707 -8.126 1.00 96.81 91 ALA A C 1
ATOM 761 O O . ALA A 1 91 ? 5.969 -12.153 -7.454 1.00 96.81 91 ALA A O 1
ATOM 762 N N . ALA A 1 92 ? 7.407 -12.373 -9.167 1.00 97.19 92 ALA A N 1
ATOM 763 C CA . ALA A 1 92 ? 6.875 -13.649 -9.636 1.00 97.19 92 ALA A CA 1
ATOM 764 C C . ALA A 1 92 ? 6.901 -14.730 -8.544 1.00 97.19 92 ALA A C 1
ATOM 766 O O . ALA A 1 92 ? 6.003 -15.567 -8.469 1.00 97.19 92 ALA A O 1
ATOM 767 N N . ARG A 1 93 ? 7.922 -14.706 -7.679 1.00 97.81 93 ARG A N 1
ATOM 768 C CA . ARG A 1 93 ? 8.084 -15.690 -6.608 1.00 97.81 93 ARG A CA 1
ATOM 769 C C . ARG A 1 93 ? 7.270 -15.368 -5.355 1.00 97.81 93 ARG A C 1
ATOM 771 O O . ARG A 1 93 ? 6.791 -16.296 -4.706 1.00 97.81 93 ARG A O 1
ATOM 778 N N . TRP A 1 94 ? 7.156 -14.094 -4.984 1.00 98.06 94 TRP A N 1
ATOM 779 C CA . TRP A 1 94 ? 6.705 -13.700 -3.645 1.00 98.06 94 TRP A CA 1
ATOM 780 C C . TRP A 1 94 ? 5.422 -12.876 -3.615 1.00 98.06 94 TRP A C 1
ATOM 782 O O . TRP A 1 94 ? 4.707 -12.969 -2.617 1.00 98.06 94 TRP A O 1
ATOM 792 N N . SER A 1 95 ? 5.080 -12.131 -4.674 1.00 96.81 95 SER A N 1
ATOM 793 C CA . SER A 1 95 ? 3.959 -11.188 -4.600 1.00 96.81 95 SER A CA 1
ATOM 794 C C . SER A 1 95 ? 2.629 -11.880 -4.318 1.00 96.81 95 SER A C 1
ATOM 796 O O . SER A 1 95 ? 1.951 -11.522 -3.355 1.00 96.81 95 SER A O 1
ATOM 798 N N . GLN A 1 96 ? 2.270 -12.899 -5.108 1.00 96.62 96 GLN A N 1
ATOM 799 C CA . GLN A 1 96 ? 0.987 -13.593 -4.951 1.00 96.62 96 GLN A CA 1
ATOM 800 C C . GLN A 1 96 ? 0.891 -14.375 -3.625 1.00 96.62 96 GLN A C 1
ATOM 802 O O . GLN A 1 96 ? -0.077 -14.154 -2.893 1.00 96.62 96 GLN A O 1
ATOM 807 N N . PRO A 1 97 ? 1.882 -15.209 -3.235 1.00 97.50 97 PRO A N 1
ATOM 808 C CA . PRO A 1 97 ? 1.816 -15.928 -1.960 1.00 97.50 97 PRO A CA 1
ATOM 809 C C . PRO A 1 97 ? 1.713 -14.996 -0.747 1.00 97.50 97 PRO A C 1
ATOM 811 O O . PRO A 1 97 ? 0.921 -15.247 0.167 1.00 97.50 97 PRO A O 1
ATOM 814 N N . ASN A 1 98 ? 2.474 -13.895 -0.743 1.00 98.19 98 ASN A N 1
ATOM 815 C CA . ASN A 1 98 ? 2.407 -12.908 0.332 1.00 98.19 98 ASN A CA 1
ATOM 816 C C . ASN A 1 98 ? 1.036 -12.222 0.365 1.00 98.19 98 ASN A C 1
ATOM 818 O O . ASN A 1 98 ? 0.448 -12.092 1.437 1.00 98.19 98 ASN A O 1
ATOM 822 N N . ARG A 1 99 ? 0.503 -11.824 -0.797 1.00 97.75 99 ARG A N 1
ATOM 823 C CA . ARG A 1 99 ? -0.789 -11.133 -0.935 1.00 97.75 99 ARG A CA 1
ATOM 824 C C . ARG A 1 99 ? -1.928 -11.956 -0.351 1.00 97.75 99 ARG A C 1
ATOM 826 O O . ARG A 1 99 ? -2.652 -11.471 0.517 1.00 97.75 99 ARG A O 1
ATOM 833 N N . GLU A 1 100 ? -2.047 -13.207 -0.778 1.00 97.56 100 GLU A N 1
ATOM 834 C CA . GLU A 1 100 ? -3.111 -14.109 -0.331 1.00 97.56 100 GLU A CA 1
ATOM 835 C C . GLU A 1 100 ? -2.993 -14.433 1.161 1.00 97.56 100 GLU A C 1
ATOM 837 O O . GLU A 1 100 ? -3.984 -14.363 1.894 1.00 97.56 100 GLU A O 1
ATOM 842 N N . THR A 1 101 ? -1.778 -14.729 1.631 1.00 97.81 101 THR A N 1
ATOM 843 C CA . THR A 1 101 ? -1.548 -15.109 3.032 1.00 97.81 101 THR A CA 1
ATOM 844 C C . THR A 1 101 ? -1.816 -13.940 3.978 1.00 97.81 101 THR A C 1
ATOM 846 O O . THR A 1 101 ? -2.524 -14.097 4.976 1.00 97.81 101 THR A O 1
ATOM 849 N N . ILE A 1 102 ? -1.311 -12.744 3.656 1.00 98.12 102 ILE A N 1
ATOM 850 C CA . ILE A 1 102 ? -1.525 -11.541 4.470 1.00 98.12 102 ILE A CA 1
ATOM 851 C C . ILE A 1 102 ? -3.011 -11.168 4.485 1.00 98.12 102 ILE A C 1
ATOM 853 O O . ILE A 1 102 ? -3.556 -10.916 5.562 1.00 98.12 102 ILE A O 1
ATOM 857 N N . ALA A 1 103 ? -3.692 -11.191 3.334 1.00 97.81 103 ALA A N 1
ATOM 858 C CA . ALA A 1 103 ? -5.126 -10.906 3.259 1.00 97.81 103 ALA A CA 1
ATOM 859 C C . ALA A 1 103 ? -5.953 -11.904 4.090 1.00 97.81 103 ALA A C 1
ATOM 861 O O . ALA A 1 103 ? -6.840 -11.505 4.851 1.00 97.81 103 ALA A O 1
ATOM 862 N N . ALA A 1 104 ? -5.633 -13.200 4.014 1.00 97.50 104 ALA A N 1
ATOM 863 C CA . ALA A 1 104 ? -6.292 -14.226 4.817 1.00 97.50 104 ALA A CA 1
ATOM 864 C C . ALA A 1 104 ? -6.089 -14.004 6.326 1.00 97.50 104 ALA A C 1
ATOM 866 O O . ALA A 1 104 ? -7.054 -14.072 7.091 1.00 97.50 104 ALA A O 1
ATOM 867 N N . LEU A 1 105 ? -4.864 -13.683 6.755 1.00 96.88 105 LEU A N 1
ATOM 868 C CA . LEU A 1 105 ? -4.555 -13.382 8.156 1.00 96.88 105 LEU A CA 1
ATOM 869 C C . LEU A 1 105 ? -5.278 -12.123 8.651 1.00 96.88 105 LEU A C 1
ATOM 871 O O . LEU A 1 105 ? -5.800 -12.128 9.768 1.00 96.88 105 LEU A O 1
ATOM 875 N N . CYS A 1 106 ? -5.357 -11.073 7.828 1.00 96.94 106 CYS A N 1
ATOM 876 C CA . CYS A 1 106 ? -6.104 -9.858 8.160 1.00 96.94 106 CYS A CA 1
ATOM 877 C C . CYS A 1 106 ? -7.592 -10.161 8.352 1.00 96.94 106 CYS A C 1
ATOM 879 O O . CYS A 1 106 ? -8.174 -9.736 9.348 1.00 96.94 106 CYS A O 1
ATOM 881 N N . ARG A 1 107 ? -8.186 -10.975 7.469 1.00 95.62 107 ARG A N 1
ATOM 882 C CA . ARG A 1 107 ? -9.589 -11.401 7.579 1.00 95.62 107 ARG A CA 1
ATOM 883 C C . ARG A 1 107 ? -9.860 -12.182 8.865 1.00 95.62 107 ARG A C 1
ATOM 885 O O . ARG A 1 107 ? -10.815 -11.866 9.566 1.00 95.62 107 ARG A O 1
ATOM 892 N N . VAL A 1 108 ? -9.017 -13.162 9.200 1.00 95.12 108 VAL A N 1
ATOM 893 C CA . VAL A 1 108 ? -9.153 -13.955 10.441 1.00 95.12 108 VAL A CA 1
ATOM 894 C C . VAL A 1 108 ? -9.053 -13.069 11.685 1.00 95.12 108 VAL A C 1
ATOM 896 O O . VAL A 1 108 ? -9.763 -13.291 12.661 1.00 95.12 108 VAL A O 1
ATOM 899 N N . ARG A 1 109 ? -8.188 -12.052 11.649 1.00 93.88 109 ARG A N 1
ATOM 900 C CA . ARG A 1 109 ? -7.954 -11.130 12.770 1.00 93.88 109 ARG A CA 1
ATOM 901 C C . ARG A 1 109 ? -8.870 -9.907 12.773 1.00 93.88 109 ARG A C 1
ATOM 903 O O . ARG A 1 109 ? -8.749 -9.090 13.676 1.00 93.88 109 ARG A O 1
ATOM 910 N N . GLN A 1 110 ? -9.753 -9.777 11.782 1.00 95.00 110 GLN A N 1
ATOM 911 C CA . GLN A 1 110 ? -10.617 -8.609 11.582 1.00 95.00 110 GLN A CA 1
ATOM 912 C C . GLN A 1 110 ? -9.839 -7.280 11.500 1.00 95.00 110 GLN A C 1
ATOM 914 O O . GLN A 1 110 ? -10.310 -6.238 11.950 1.00 95.00 110 GLN A O 1
ATOM 919 N N . ILE A 1 111 ? -8.639 -7.316 10.917 1.00 96.25 111 ILE A N 1
ATOM 920 C CA . ILE A 1 111 ? -7.820 -6.129 10.654 1.00 96.25 111 ILE A CA 1
ATOM 921 C C . ILE A 1 111 ? -8.229 -5.555 9.298 1.00 96.25 111 ILE A C 1
ATOM 923 O O . ILE A 1 111 ? -8.377 -6.302 8.328 1.00 96.25 111 ILE A O 1
ATOM 927 N N . ALA A 1 112 ? -8.400 -4.232 9.221 1.00 96.75 112 ALA A N 1
ATOM 928 C CA . ALA A 1 112 ? -8.741 -3.573 7.969 1.00 96.75 112 ALA A CA 1
ATOM 929 C C . ALA A 1 112 ? -7.611 -3.760 6.948 1.00 96.75 112 ALA A C 1
ATOM 931 O O . ALA A 1 112 ? -6.443 -3.494 7.243 1.00 96.75 112 ALA A O 1
ATOM 932 N N . LEU A 1 113 ? -7.979 -4.205 5.748 1.00 97.88 113 LEU A N 1
ATOM 933 C CA . LEU A 1 113 ? -7.067 -4.347 4.622 1.00 97.88 113 LEU A CA 1
ATOM 934 C C . LEU A 1 113 ? -7.228 -3.156 3.675 1.00 97.88 113 LEU A C 1
ATOM 936 O O . LEU A 1 113 ? -8.345 -2.706 3.400 1.00 97.88 113 LEU A O 1
ATOM 940 N N . ALA A 1 114 ? -6.111 -2.665 3.166 1.00 97.69 114 ALA A N 1
ATOM 941 C CA . ALA A 1 114 ? -6.041 -1.619 2.170 1.00 97.69 114 ALA A CA 1
ATOM 942 C C . ALA A 1 114 ? -5.172 -2.062 0.990 1.00 97.69 114 ALA A C 1
ATOM 944 O O . ALA A 1 114 ? -4.217 -2.831 1.142 1.00 97.69 114 ALA A O 1
ATOM 945 N N . SER A 1 115 ? -5.497 -1.563 -0.193 1.00 96.56 115 SER A N 1
ATOM 946 C CA . SER A 1 115 ? -4.596 -1.597 -1.341 1.00 96.56 115 SER A CA 1
ATOM 947 C C . SER A 1 115 ? -3.832 -0.286 -1.447 1.00 96.56 115 SER A C 1
ATOM 949 O O . SER A 1 115 ? -4.269 0.718 -0.889 1.00 96.56 115 SER A O 1
ATOM 951 N N . HIS A 1 116 ? -2.695 -0.293 -2.136 1.00 95.12 116 HIS A N 1
ATOM 952 C CA . HIS A 1 116 ? -1.857 0.887 -2.310 1.00 95.12 116 HIS A CA 1
ATOM 953 C C . HIS A 1 116 ? -1.596 1.166 -3.797 1.00 95.12 116 HIS A C 1
ATOM 955 O O . HIS A 1 116 ? -1.318 0.238 -4.558 1.00 95.12 116 HIS A O 1
ATOM 961 N N . ASP A 1 117 ? -1.651 2.437 -4.200 1.00 93.44 117 ASP A N 1
ATOM 962 C CA . ASP A 1 117 ? -1.327 2.935 -5.547 1.00 93.44 117 ASP A CA 1
ATOM 963 C C . ASP A 1 117 ? -2.086 2.269 -6.712 1.00 93.44 117 ASP A C 1
ATOM 965 O O . ASP A 1 117 ? -1.567 2.148 -7.828 1.00 93.44 117 ASP A O 1
ATOM 969 N N . ASP A 1 118 ? -3.332 1.839 -6.497 1.00 94.62 118 ASP A N 1
ATOM 970 C CA . ASP A 1 118 ? -4.170 1.285 -7.563 1.00 94.62 118 ASP A CA 1
ATOM 971 C C . ASP A 1 118 ? -4.230 2.252 -8.758 1.00 94.62 118 ASP A C 1
ATOM 973 O O . ASP A 1 118 ? -4.568 3.427 -8.621 1.00 94.62 118 ASP A O 1
ATOM 977 N N . ALA A 1 119 ? -3.877 1.735 -9.936 1.00 93.31 119 ALA A N 1
ATOM 978 C CA . ALA A 1 119 ? -3.812 2.506 -11.183 1.00 93.31 119 ALA A CA 1
ATOM 979 C C . ALA A 1 119 ? -4.867 2.103 -12.227 1.00 93.31 119 ALA A C 1
ATOM 981 O O . ALA A 1 119 ? -5.143 2.855 -13.159 1.00 93.31 119 ALA A O 1
ATOM 982 N N . THR A 1 120 ? -5.444 0.904 -12.115 1.00 94.50 120 THR A N 1
ATOM 983 C CA . THR A 1 120 ? -6.324 0.319 -13.139 1.00 94.50 120 THR A CA 1
ATOM 984 C C . THR A 1 120 ? -7.540 -0.331 -12.489 1.00 94.50 120 THR A C 1
ATOM 986 O O . THR A 1 120 ? -7.495 -0.722 -11.323 1.00 94.50 120 THR A O 1
ATOM 989 N N . HIS A 1 121 ? -8.615 -0.524 -13.258 1.00 94.88 121 HIS A N 1
ATOM 990 C CA . HIS A 1 121 ? -9.781 -1.288 -12.800 1.00 94.88 121 HIS A CA 1
ATOM 991 C C . HIS A 1 121 ? -9.421 -2.716 -12.367 1.00 94.88 121 HIS A C 1
ATOM 993 O O . HIS A 1 121 ? -10.013 -3.231 -11.425 1.00 94.88 121 HIS A O 1
ATOM 999 N N . ALA A 1 122 ? -8.439 -3.342 -13.025 1.00 95.75 122 ALA A N 1
ATOM 1000 C CA . ALA A 1 122 ? -7.984 -4.684 -12.675 1.00 95.75 122 ALA A CA 1
ATOM 1001 C C . ALA A 1 122 ? -7.324 -4.718 -11.288 1.00 95.75 122 ALA A C 1
ATOM 1003 O O . ALA A 1 122 ? -7.632 -5.608 -10.498 1.00 95.75 122 ALA A O 1
ATOM 1004 N N . HIS A 1 123 ? -6.493 -3.718 -10.962 1.00 96.00 123 HIS A N 1
ATOM 1005 C CA . HIS A 1 123 ? -5.917 -3.580 -9.621 1.00 96.00 123 HIS A CA 1
ATOM 1006 C C . HIS A 1 123 ? -7.012 -3.450 -8.559 1.00 96.00 123 HIS A C 1
ATOM 1008 O O . HIS A 1 123 ? -6.972 -4.155 -7.556 1.00 96.00 123 HIS A O 1
ATOM 1014 N N . VAL A 1 1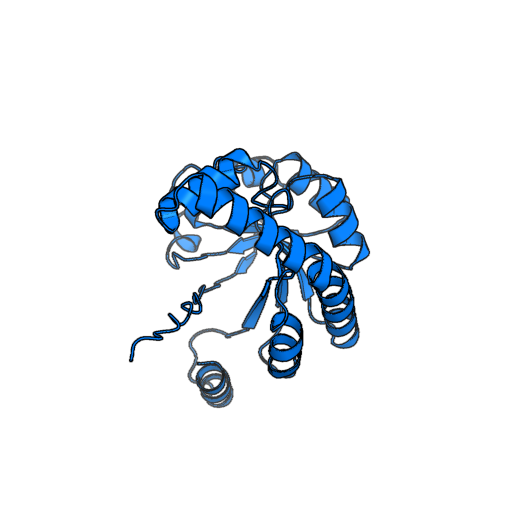24 ? -8.019 -2.609 -8.811 1.00 97.00 124 VAL A N 1
ATOM 1015 C CA . VAL A 1 124 ? -9.129 -2.396 -7.872 1.00 97.00 124 VAL A CA 1
ATOM 1016 C C . VAL A 1 124 ? -9.970 -3.659 -7.698 1.00 97.00 124 VAL A C 1
ATOM 1018 O O . VAL A 1 124 ? -10.337 -4.000 -6.576 1.00 97.00 124 VAL A O 1
ATOM 1021 N N . ALA A 1 125 ? -10.262 -4.376 -8.784 1.00 97.19 125 ALA A N 1
ATOM 1022 C CA . ALA A 1 125 ? -11.019 -5.621 -8.724 1.00 97.19 125 ALA A CA 1
ATOM 1023 C C . ALA A 1 125 ? -10.284 -6.694 -7.903 1.00 97.19 125 ALA A C 1
ATOM 1025 O O . ALA A 1 125 ? -10.907 -7.334 -7.058 1.00 97.19 125 ALA A O 1
ATOM 1026 N N . GLU A 1 126 ? -8.968 -6.848 -8.096 1.00 97.12 126 GLU A N 1
ATOM 1027 C CA . GLU A 1 126 ? -8.125 -7.727 -7.272 1.00 97.12 126 GLU A CA 1
ATOM 1028 C C . GLU A 1 126 ? -8.183 -7.312 -5.793 1.00 97.12 126 GLU A C 1
ATOM 1030 O O . GLU A 1 126 ? -8.478 -8.130 -4.920 1.00 97.12 126 GLU A O 1
ATOM 1035 N N . SER A 1 127 ? -7.959 -6.025 -5.513 1.00 96.56 127 SER A N 1
ATOM 1036 C CA . SER A 1 127 ? -7.994 -5.458 -4.162 1.00 96.56 127 SER A CA 1
ATOM 1037 C C . SER A 1 127 ? -9.336 -5.727 -3.468 1.00 96.56 127 SER A C 1
ATOM 1039 O O . SER A 1 127 ? -9.376 -6.168 -2.319 1.00 96.56 127 SER A O 1
ATOM 1041 N N . HIS A 1 128 ? -10.445 -5.517 -4.177 1.00 97.12 128 HIS A N 1
ATOM 1042 C CA . HIS A 1 128 ? -11.789 -5.768 -3.667 1.00 97.12 128 HIS A CA 1
ATOM 1043 C C . HIS A 1 128 ? -12.031 -7.258 -3.384 1.00 97.12 128 HIS A C 1
ATOM 1045 O O . HIS A 1 128 ? -12.546 -7.601 -2.320 1.00 97.12 128 HIS A O 1
ATOM 1051 N N . GLN A 1 129 ? -11.616 -8.152 -4.288 1.00 96.75 129 GLN A N 1
ATOM 1052 C CA . GLN A 1 129 ? -11.747 -9.605 -4.105 1.00 96.75 129 GLN A CA 1
ATOM 1053 C C . GLN A 1 129 ? -10.973 -10.118 -2.883 1.00 96.75 129 GLN A C 1
ATOM 1055 O O . GLN A 1 129 ? -11.420 -11.050 -2.213 1.00 96.75 129 GLN A O 1
ATOM 1060 N N . LEU A 1 130 ? -9.844 -9.488 -2.550 1.00 96.00 130 LEU A N 1
ATOM 1061 C CA . LEU A 1 130 ? -9.062 -9.797 -1.348 1.00 96.00 130 LEU A CA 1
ATOM 1062 C C . LEU A 1 130 ? -9.712 -9.294 -0.051 1.00 96.00 130 LEU A C 1
ATOM 1064 O O . LEU A 1 130 ? -9.316 -9.723 1.036 1.00 96.00 130 LEU A O 1
ATOM 1068 N N . GLY A 1 131 ? -10.722 -8.428 -0.154 1.00 96.25 131 GLY A N 1
ATOM 1069 C CA . GLY A 1 131 ? -11.420 -7.827 0.979 1.00 96.25 131 GLY A CA 1
ATOM 1070 C C . GLY A 1 131 ? -10.843 -6.484 1.423 1.00 96.25 131 GLY A C 1
ATOM 1071 O O . GLY A 1 131 ? -11.059 -6.092 2.570 1.00 96.25 131 GLY A O 1
ATOM 1072 N N . SER A 1 132 ? -10.109 -5.777 0.555 1.00 97.00 132 SER A N 1
ATOM 1073 C CA . SER A 1 132 ? -9.679 -4.409 0.849 1.00 97.00 132 SER A CA 1
ATOM 1074 C C . SER A 1 132 ? -10.889 -3.493 1.014 1.00 97.00 132 SER A C 1
ATOM 1076 O O . SER A 1 132 ? -11.800 -3.482 0.190 1.00 97.00 132 SER A O 1
ATOM 1078 N N . VAL A 1 133 ? -10.877 -2.699 2.083 1.00 97.25 133 VAL A N 1
ATOM 1079 C CA . VAL A 1 133 ? -11.926 -1.718 2.411 1.00 97.25 133 VAL A CA 1
ATOM 1080 C C . VAL A 1 133 ? -11.457 -0.278 2.204 1.00 97.25 133 VAL A C 1
ATOM 1082 O O . VAL A 1 133 ? -12.261 0.653 2.262 1.00 97.25 133 VAL A O 1
ATOM 1085 N N . ILE A 1 134 ? -10.160 -0.083 1.948 1.00 97.00 134 ILE A N 1
ATOM 1086 C CA . ILE A 1 134 ? -9.543 1.212 1.656 1.00 97.00 134 ILE A CA 1
ATOM 1087 C C . ILE A 1 134 ? -8.692 1.091 0.385 1.00 97.00 134 ILE A C 1
ATOM 1089 O O . ILE A 1 134 ? -7.905 0.156 0.254 1.00 97.00 134 ILE A O 1
ATOM 1093 N N . ALA A 1 135 ? -8.841 2.050 -0.527 1.00 96.62 135 ALA A N 1
ATOM 1094 C CA . ALA A 1 135 ? -7.892 2.324 -1.600 1.00 96.62 135 ALA A CA 1
ATOM 1095 C C . ALA A 1 135 ? -6.960 3.447 -1.134 1.00 96.62 135 ALA A C 1
ATOM 1097 O O . ALA A 1 135 ? -7.365 4.610 -1.038 1.00 96.62 135 ALA A O 1
ATOM 1098 N N . GLU A 1 136 ? -5.727 3.093 -0.791 1.00 94.88 136 GLU A N 1
ATOM 1099 C CA . GLU A 1 136 ? -4.704 4.024 -0.337 1.00 94.88 136 GLU A CA 1
ATOM 1100 C C . GLU A 1 136 ? -3.955 4.612 -1.538 1.00 94.88 136 GLU A C 1
ATOM 1102 O O . GLU A 1 136 ? -3.369 3.884 -2.335 1.00 94.88 136 GLU A O 1
ATOM 1107 N N . PHE A 1 137 ? -3.980 5.938 -1.665 1.00 92.38 137 PHE A N 1
ATOM 1108 C CA . PHE A 1 137 ? -3.276 6.696 -2.700 1.00 92.38 137 PHE A CA 1
ATOM 1109 C C . PHE A 1 137 ? -3.495 6.190 -4.144 1.00 92.38 137 PHE A C 1
ATOM 1111 O O . PHE A 1 137 ? -2.514 6.046 -4.870 1.00 92.38 137 PHE A O 1
ATOM 1118 N N . PRO A 1 138 ? -4.736 5.936 -4.620 1.00 92.44 138 PRO A N 1
ATOM 1119 C CA . PRO A 1 138 ? -4.943 5.565 -6.021 1.00 92.44 138 PRO A CA 1
ATOM 1120 C C . PRO A 1 138 ? -4.278 6.582 -6.955 1.00 92.44 138 PRO A C 1
ATOM 1122 O O . PRO A 1 138 ? -4.340 7.795 -6.733 1.00 92.44 138 PRO A O 1
ATOM 1125 N N . THR A 1 139 ? -3.615 6.084 -7.994 1.00 90.44 139 THR A N 1
ATOM 1126 C CA . THR A 1 139 ? -2.761 6.912 -8.857 1.00 90.44 139 THR A CA 1
ATOM 1127 C C . THR A 1 139 ? -3.514 7.519 -10.034 1.00 90.44 139 THR A C 1
ATOM 1129 O O . THR A 1 139 ? -3.055 8.510 -10.604 1.00 90.44 139 THR A O 1
ATOM 1132 N N . THR A 1 140 ? -4.693 6.986 -10.358 1.00 91.19 140 THR A N 1
ATOM 1133 C CA . THR A 1 140 ? -5.544 7.427 -11.469 1.00 91.19 140 THR A CA 1
ATOM 1134 C C . THR A 1 140 ? -6.969 7.724 -11.003 1.00 91.19 140 THR A C 1
ATOM 1136 O O . THR A 1 140 ? -7.431 7.219 -9.973 1.00 91.19 140 THR A O 1
ATOM 1139 N N . PHE A 1 141 ? -7.682 8.559 -11.764 1.00 91.69 141 PHE A N 1
ATOM 1140 C CA . PHE A 1 141 ? -9.086 8.864 -11.486 1.00 91.69 141 PHE A CA 1
ATOM 1141 C C . PHE A 1 141 ? -9.956 7.611 -11.625 1.00 91.69 141 PHE A C 1
ATOM 1143 O O . PHE A 1 141 ? -10.802 7.339 -10.777 1.00 91.69 141 PHE A O 1
ATOM 1150 N N . GLU A 1 142 ? -9.693 6.817 -12.658 1.00 92.94 142 GLU A N 1
ATOM 1151 C CA . GLU A 1 142 ? -10.393 5.579 -12.977 1.00 92.94 142 GLU A CA 1
ATOM 1152 C C . GLU A 1 142 ? -10.298 4.581 -11.817 1.00 92.94 142 GLU A C 1
ATOM 1154 O O . GLU A 1 142 ? -11.300 3.971 -11.441 1.00 92.94 142 GLU A O 1
ATOM 1159 N N . ALA A 1 143 ? -9.122 4.456 -11.190 1.00 94.31 143 ALA A N 1
ATOM 1160 C CA . ALA A 1 143 ? -8.946 3.603 -10.019 1.00 94.31 143 ALA A CA 1
ATOM 1161 C C . ALA A 1 143 ? -9.691 4.138 -8.787 1.00 94.31 143 ALA A C 1
ATOM 1163 O O . ALA A 1 143 ? -10.330 3.361 -8.071 1.00 94.31 143 ALA A O 1
ATOM 1164 N N . ALA A 1 144 ? -9.659 5.451 -8.540 1.00 93.94 144 ALA A N 1
ATOM 1165 C CA . ALA A 1 144 ? -10.397 6.056 -7.431 1.00 93.94 144 ALA A CA 1
ATOM 1166 C C . ALA A 1 144 ? -11.918 5.878 -7.600 1.00 93.94 144 ALA A C 1
ATOM 1168 O O . ALA A 1 144 ? -12.608 5.451 -6.672 1.00 93.94 144 ALA A O 1
ATOM 1169 N N . GLU A 1 145 ? -12.441 6.134 -8.800 1.00 94.81 145 GLU A N 1
ATOM 1170 C CA . GLU A 1 145 ? -13.857 5.962 -9.121 1.00 94.81 145 GLU A CA 1
ATOM 1171 C C . GLU A 1 145 ? -14.284 4.490 -9.014 1.00 94.81 145 GLU A C 1
ATOM 1173 O O . GLU A 1 145 ? -15.311 4.176 -8.405 1.00 94.81 145 GLU A O 1
ATOM 1178 N N . ALA A 1 146 ? -13.479 3.567 -9.546 1.00 96.50 146 ALA A N 1
ATOM 1179 C CA . ALA A 1 146 ? -13.726 2.134 -9.429 1.00 96.50 146 ALA A CA 1
ATOM 1180 C C . ALA A 1 146 ? -13.747 1.673 -7.969 1.00 96.50 146 ALA A C 1
ATOM 1182 O O . ALA A 1 146 ? -14.627 0.907 -7.578 1.00 96.50 146 ALA A O 1
ATOM 1183 N N . SER A 1 147 ? -12.818 2.172 -7.150 1.00 96.38 147 SER A N 1
ATOM 1184 C CA . SER A 1 147 ? -12.738 1.829 -5.725 1.00 96.38 147 SER A CA 1
ATOM 1185 C C . SER A 1 147 ? -14.023 2.226 -5.003 1.00 96.38 147 SER A C 1
ATOM 1187 O O . SER A 1 147 ? -14.605 1.425 -4.271 1.00 96.38 147 SER A O 1
ATOM 1189 N N . ARG A 1 148 ? -14.541 3.424 -5.299 1.00 95.56 148 ARG A N 1
ATOM 1190 C CA . ARG A 1 148 ? -15.832 3.896 -4.783 1.00 95.56 148 ARG A CA 1
ATOM 1191 C C . ARG A 1 148 ? -17.003 3.040 -5.261 1.00 95.56 148 ARG A C 1
ATOM 1193 O O . ARG A 1 148 ? -17.864 2.703 -4.451 1.00 95.56 148 ARG A O 1
ATOM 1200 N N . LYS A 1 149 ? -17.025 2.636 -6.537 1.00 95.31 149 LYS A N 1
ATOM 1201 C CA . LYS A 1 149 ? -18.044 1.714 -7.084 1.00 95.31 149 LYS A CA 1
ATOM 1202 C C . LYS A 1 149 ? -18.037 0.352 -6.373 1.00 95.31 149 LYS A C 1
ATOM 1204 O O . LYS A 1 149 ? -19.099 -0.233 -6.190 1.00 95.31 149 LYS A O 1
ATOM 1209 N N . HIS A 1 150 ? -16.872 -0.108 -5.916 1.00 95.38 150 HIS A N 1
ATOM 1210 C CA . HIS A 1 150 ? -16.709 -1.317 -5.101 1.00 95.38 150 HIS A CA 1
ATOM 1211 C C . HIS A 1 150 ? -16.917 -1.099 -3.588 1.00 95.38 150 HIS A C 1
ATOM 1213 O O . HIS A 1 150 ? -16.724 -2.027 -2.802 1.00 95.38 150 HIS A O 1
ATOM 1219 N N . GLY A 1 151 ? -17.328 0.102 -3.163 1.00 94.56 151 GLY A N 1
ATOM 1220 C CA . GLY A 1 151 ? -17.61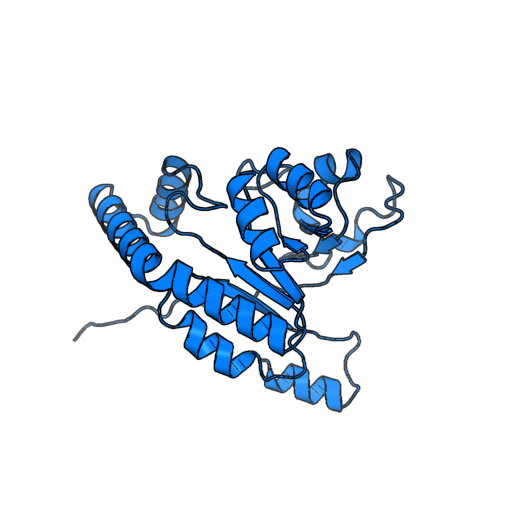1 0.428 -1.761 1.00 94.56 151 GLY A CA 1
ATOM 1221 C C . GLY A 1 151 ? -16.371 0.642 -0.887 1.00 94.56 151 GLY A C 1
ATOM 1222 O O . GLY A 1 151 ? -16.492 0.683 0.336 1.00 94.56 151 GLY A O 1
ATOM 1223 N N . MET A 1 152 ? -15.187 0.774 -1.487 1.00 96.75 152 MET A N 1
ATOM 1224 C CA . MET A 1 152 ? -13.947 1.062 -0.767 1.00 96.75 152 MET A CA 1
ATOM 1225 C C . MET A 1 152 ? -13.832 2.560 -0.461 1.00 96.75 152 MET A C 1
ATOM 1227 O O . MET A 1 152 ? -14.218 3.408 -1.270 1.00 96.75 152 MET A O 1
ATOM 1231 N N . ASN A 1 153 ? -13.253 2.893 0.692 1.00 95.69 153 ASN A N 1
ATOM 1232 C CA . ASN A 1 153 ? -12.929 4.275 1.040 1.00 95.69 153 ASN A CA 1
ATOM 1233 C C . ASN A 1 153 ? -11.643 4.713 0.337 1.00 95.69 153 ASN A C 1
ATOM 1235 O O . ASN A 1 153 ? -10.643 4.001 0.382 1.00 95.69 153 ASN A O 1
ATOM 1239 N N . VAL A 1 154 ? -11.632 5.899 -0.259 1.00 94.50 154 VAL A N 1
ATOM 1240 C CA . VAL A 1 154 ? -10.431 6.448 -0.896 1.00 94.50 154 VAL A CA 1
ATOM 1241 C C . VAL A 1 154 ? -9.666 7.309 0.103 1.00 94.50 154 VAL A C 1
ATOM 1243 O O . VAL A 1 154 ? -10.204 8.275 0.655 1.00 94.50 154 VAL A O 1
ATOM 1246 N N . LEU A 1 155 ? -8.395 6.969 0.314 1.00 92.94 155 LEU A N 1
ATOM 1247 C CA . LEU A 1 155 ? -7.468 7.693 1.177 1.00 92.94 155 LEU A CA 1
ATOM 1248 C C . LEU A 1 155 ? -6.424 8.418 0.329 1.00 92.94 155 LEU A C 1
ATOM 1250 O O . LEU A 1 155 ? -5.724 7.792 -0.459 1.00 92.94 155 LEU A O 1
ATOM 1254 N N . MET A 1 156 ? -6.281 9.730 0.531 1.00 89.50 156 MET A N 1
ATOM 1255 C CA . MET A 1 156 ? -5.238 10.537 -0.115 1.00 89.50 156 MET A CA 1
ATOM 1256 C C . MET A 1 156 ? -4.409 11.327 0.899 1.00 89.50 156 MET A C 1
ATOM 1258 O O . MET A 1 156 ? -4.844 11.623 2.013 1.00 89.50 156 MET A O 1
ATOM 1262 N N . GLY A 1 157 ? -3.206 11.725 0.491 1.00 84.00 157 GLY A N 1
ATOM 1263 C CA . GLY A 1 157 ? -2.317 12.567 1.289 1.00 84.00 157 GLY A CA 1
ATOM 1264 C C . GLY A 1 157 ? -2.739 14.031 1.263 1.00 84.00 157 GLY A C 1
ATOM 1265 O O . GLY A 1 157 ? -2.794 14.655 0.204 1.00 84.00 157 GLY A O 1
ATOM 1266 N N . ALA A 1 158 ? -2.950 14.618 2.438 1.00 74.75 158 ALA A N 1
ATOM 1267 C CA . ALA A 1 158 ? -3.168 16.047 2.617 1.00 74.75 158 ALA A CA 1
ATOM 1268 C C . ALA A 1 158 ? -2.023 16.926 2.063 1.00 74.75 158 ALA A C 1
ATOM 1270 O O . ALA A 1 158 ? -2.333 17.991 1.521 1.00 74.75 158 ALA A O 1
ATOM 1271 N N . PRO A 1 159 ? -0.728 16.532 2.105 1.00 67.38 159 PRO A N 1
ATOM 1272 C CA . PRO A 1 159 ? 0.336 17.345 1.509 1.00 67.38 159 PRO A CA 1
ATOM 1273 C C . PRO A 1 159 ? 0.160 17.565 -0.000 1.00 67.38 159 PRO A C 1
ATOM 1275 O O . PRO A 1 159 ? 0.488 18.643 -0.495 1.00 67.38 159 PRO A O 1
ATOM 1278 N N . ASN A 1 160 ? -0.434 16.603 -0.717 1.00 62.31 160 ASN A N 1
ATOM 1279 C CA . ASN A 1 160 ? -0.710 16.728 -2.154 1.00 62.31 160 ASN A CA 1
ATOM 1280 C C . ASN A 1 160 ? -1.764 17.809 -2.447 1.00 62.31 160 ASN A C 1
ATOM 1282 O O . ASN A 1 160 ? -1.735 18.426 -3.507 1.00 62.31 160 ASN A O 1
ATOM 1286 N N . ILE A 1 161 ? -2.660 18.090 -1.492 1.00 62.66 161 ILE A N 1
ATOM 1287 C CA . ILE A 1 161 ? -3.614 19.205 -1.590 1.00 62.66 161 ILE A CA 1
ATOM 1288 C C . ILE A 1 161 ? -2.898 20.540 -1.381 1.00 62.66 161 ILE A C 1
ATOM 1290 O O . ILE A 1 161 ? -3.138 21.490 -2.121 1.00 62.66 161 ILE A O 1
ATOM 1294 N N . VAL A 1 162 ? -2.010 20.618 -0.386 1.00 57.88 162 VAL A N 1
ATOM 1295 C CA . VAL A 1 162 ? -1.293 21.859 -0.043 1.00 57.88 162 VAL A CA 1
ATOM 1296 C C . VAL A 1 162 ? -0.324 22.273 -1.153 1.00 57.88 162 VAL A C 1
ATOM 1298 O O . VAL A 1 162 ? -0.151 23.461 -1.405 1.00 57.88 162 VAL A O 1
ATOM 1301 N N . ARG A 1 163 ? 0.286 21.305 -1.844 1.00 57.16 163 ARG A N 1
ATOM 1302 C CA . ARG A 1 163 ? 1.238 21.558 -2.935 1.00 57.16 163 ARG A CA 1
ATOM 1303 C C . ARG A 1 163 ? 0.593 21.838 -4.294 1.00 57.16 163 ARG A C 1
ATOM 1305 O O . ARG A 1 163 ? 1.313 22.210 -5.212 1.00 57.16 163 ARG A O 1
ATOM 1312 N N . GLY A 1 164 ? -0.723 21.656 -4.429 1.00 54.34 164 GLY A N 1
ATOM 1313 C CA . GLY A 1 164 ? -1.434 21.858 -5.695 1.00 54.34 164 GLY A CA 1
ATOM 1314 C C . GLY A 1 164 ? -1.135 20.808 -6.773 1.00 54.34 164 GLY A C 1
ATOM 1315 O O . GLY A 1 164 ? -1.371 21.075 -7.945 1.00 54.34 164 GLY A O 1
ATOM 1316 N N . GLY A 1 165 ? -0.609 19.633 -6.404 1.00 55.78 165 GLY A N 1
ATOM 1317 C CA . GLY A 1 165 ? -0.277 18.555 -7.341 1.00 55.78 165 GLY A CA 1
ATOM 1318 C C . GLY A 1 165 ? 0.409 17.360 -6.670 1.00 55.78 165 GLY A C 1
ATOM 1319 O O . GLY A 1 165 ? 0.898 17.464 -5.542 1.00 55.78 165 GLY A O 1
ATOM 1320 N N . SER A 1 166 ? 0.441 16.214 -7.359 1.00 56.78 166 SER A N 1
ATOM 1321 C CA . SER A 1 166 ? 1.187 15.024 -6.931 1.00 56.78 166 SER A CA 1
ATOM 1322 C C . SER A 1 166 ? 2.610 15.035 -7.506 1.00 56.78 166 SER A C 1
ATOM 1324 O O . SER A 1 166 ? 2.857 15.566 -8.587 1.00 56.78 166 SER A O 1
ATOM 1326 N N . HIS A 1 167 ? 3.569 14.445 -6.790 1.00 50.09 167 HIS A N 1
ATOM 1327 C CA . HIS A 1 167 ? 4.979 14.467 -7.193 1.00 50.09 167 HIS A CA 1
ATOM 1328 C C . HIS A 1 167 ? 5.317 13.611 -8.426 1.00 50.09 167 HIS A C 1
ATOM 1330 O O . HIS A 1 167 ? 6.386 13.790 -9.001 1.00 50.09 167 HIS A O 1
ATOM 1336 N N . SER A 1 168 ? 4.403 12.732 -8.848 1.00 54.03 168 SER A N 1
ATOM 1337 C CA . SER A 1 168 ? 4.672 11.663 -9.826 1.00 54.03 168 SER A CA 1
ATOM 1338 C C . SER A 1 168 ? 3.757 11.708 -11.065 1.00 54.03 168 SER A C 1
ATOM 1340 O O . SER A 1 168 ? 3.798 10.811 -11.914 1.00 54.03 168 SER A O 1
ATOM 1342 N N . GLY A 1 169 ? 2.916 12.745 -11.184 1.00 58.91 169 GLY A N 1
ATOM 1343 C CA . GLY A 1 169 ? 1.881 12.840 -12.223 1.00 58.91 169 GLY A CA 1
ATOM 1344 C C . GLY A 1 169 ? 0.657 11.950 -11.968 1.00 58.91 169 GLY A C 1
ATOM 1345 O O . GLY A 1 169 ? -0.061 11.622 -12.904 1.00 58.91 169 GLY A O 1
ATOM 1346 N N . ASN A 1 170 ? 0.446 11.548 -10.714 1.00 73.88 170 ASN A N 1
ATOM 1347 C CA . ASN A 1 170 ? -0.751 10.854 -10.235 1.00 73.88 170 ASN A CA 1
ATOM 1348 C C . ASN A 1 170 ? -1.917 11.842 -10.057 1.00 73.88 170 ASN A C 1
ATOM 1350 O O . ASN A 1 170 ? -1.688 13.045 -9.875 1.00 73.88 170 ASN A O 1
ATOM 1354 N N . VAL A 1 171 ? -3.148 11.330 -10.022 1.00 78.06 171 VAL A N 1
ATOM 1355 C CA 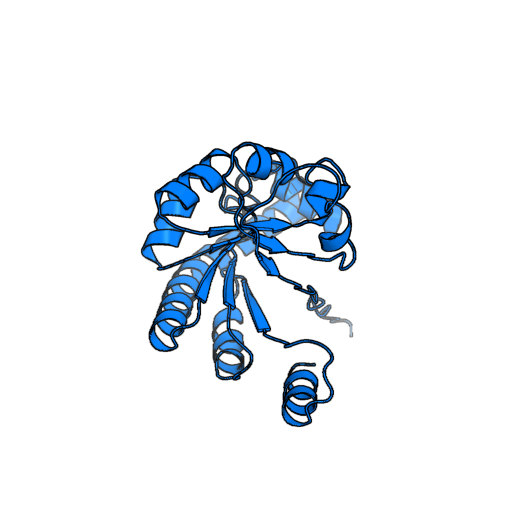. VAL A 1 171 ? -4.362 12.126 -9.779 1.00 78.06 171 VAL A CA 1
ATOM 1356 C C . VAL A 1 171 ? -4.232 12.998 -8.524 1.00 78.06 171 VAL A C 1
ATOM 1358 O O . VAL A 1 171 ? -3.720 12.572 -7.480 1.00 78.06 171 VAL A O 1
ATOM 1361 N N . ALA A 1 172 ? -4.669 14.255 -8.616 1.00 80.69 172 ALA A N 1
ATOM 1362 C CA . ALA A 1 172 ? -4.545 15.183 -7.504 1.00 80.69 172 ALA A CA 1
ATOM 1363 C C . ALA A 1 172 ? -5.623 14.914 -6.443 1.00 80.69 172 ALA A C 1
ATOM 1365 O O . ALA A 1 172 ? -6.812 14.785 -6.732 1.00 80.69 172 ALA A O 1
ATOM 1366 N N . ALA A 1 173 ? -5.224 14.925 -5.170 1.00 81.50 173 ALA A N 1
ATOM 1367 C CA . ALA A 1 173 ? -6.151 14.752 -4.050 1.00 81.50 173 ALA A CA 1
ATOM 1368 C C . ALA A 1 173 ? -7.268 15.819 -4.029 1.00 81.50 173 ALA A C 1
ATOM 1370 O O . ALA A 1 173 ? -8.387 15.544 -3.598 1.00 81.50 173 ALA A O 1
ATOM 1371 N N . SER A 1 174 ? -6.985 17.032 -4.517 1.00 79.25 174 SER A N 1
ATOM 1372 C CA . SER A 1 174 ? -7.970 18.109 -4.654 1.00 79.25 174 SER A CA 1
ATOM 1373 C C . SER A 1 174 ? -9.038 17.817 -5.706 1.00 79.25 174 SER A C 1
ATOM 1375 O O . SER A 1 174 ? -10.193 18.176 -5.490 1.00 79.25 174 SER A O 1
ATOM 1377 N N . GLU A 1 175 ? -8.677 17.167 -6.812 1.00 82.38 175 GLU A N 1
ATOM 1378 C CA . GLU A 1 175 ? -9.615 16.799 -7.880 1.00 82.38 175 GLU A CA 1
ATOM 1379 C C . GLU A 1 175 ? -10.572 15.713 -7.387 1.00 82.38 175 GLU A C 1
ATOM 1381 O O . GLU A 1 175 ? -11.788 15.873 -7.473 1.00 82.38 175 GLU A O 1
ATOM 1386 N N . LEU A 1 176 ? -10.042 14.667 -6.740 1.00 85.31 176 LEU A N 1
ATOM 1387 C CA . LEU A 1 176 ? -10.868 13.621 -6.127 1.00 85.31 176 LEU A CA 1
ATOM 1388 C C . LEU A 1 176 ? -11.814 14.181 -5.055 1.00 85.31 176 LEU A C 1
ATOM 1390 O O . LEU A 1 176 ? -12.958 13.742 -4.948 1.00 85.31 176 LEU A O 1
ATOM 1394 N N . ALA A 1 177 ? -11.366 15.175 -4.281 1.00 85.75 177 ALA A N 1
ATOM 1395 C CA . ALA A 1 177 ? -12.206 15.850 -3.295 1.00 85.75 177 ALA A CA 1
ATOM 1396 C C . ALA A 1 177 ? -13.353 16.645 -3.938 1.00 85.75 177 ALA A C 1
ATOM 1398 O O . ALA A 1 177 ? -14.478 16.590 -3.447 1.00 85.75 177 ALA A O 1
ATOM 1399 N N . GLN A 1 178 ? -13.085 17.373 -5.028 1.00 84.75 178 GLN A N 1
ATOM 1400 C CA . GLN A 1 178 ? -14.111 18.129 -5.761 1.00 84.75 178 GLN A CA 1
ATOM 1401 C C . GLN A 1 178 ? -15.159 17.209 -6.392 1.00 84.75 178 GLN A C 1
ATOM 1403 O O . GLN A 1 178 ? -16.338 17.550 -6.420 1.00 84.75 178 GLN A O 1
ATOM 1408 N N . LEU A 1 179 ? -14.733 16.029 -6.838 1.00 85.88 179 LEU A N 1
ATOM 1409 C CA . LEU A 1 179 ? -15.594 15.014 -7.444 1.00 85.88 179 LEU A CA 1
ATOM 1410 C C . LEU A 1 179 ? -16.303 14.128 -6.404 1.00 85.88 179 LEU A C 1
ATOM 1412 O O . LEU A 1 179 ? -17.023 13.204 -6.771 1.00 85.88 179 LEU A O 1
ATOM 1416 N N . GLY A 1 180 ? -16.119 14.398 -5.104 1.00 86.69 180 GLY A N 1
ATOM 1417 C CA . GLY A 1 180 ? -16.767 13.651 -4.022 1.00 86.69 180 GLY A CA 1
ATOM 1418 C C . GLY A 1 180 ? -16.284 12.204 -3.880 1.00 86.69 180 GLY A C 1
ATOM 1419 O O . GLY A 1 180 ? -16.971 11.389 -3.266 1.00 86.69 180 GLY A O 1
ATOM 1420 N N . LEU A 1 181 ? -15.119 11.878 -4.445 1.00 89.19 181 LEU A N 1
ATOM 1421 C CA . LEU A 1 181 ? -14.529 10.539 -4.405 1.00 89.19 181 LEU A CA 1
ATOM 1422 C C . LEU A 1 181 ? -13.595 10.329 -3.209 1.00 89.19 181 LEU A C 1
ATOM 1424 O O . LEU A 1 181 ? -13.208 9.198 -2.962 1.00 89.19 181 LEU A O 1
ATOM 1428 N N . LEU A 1 182 ? -13.214 11.390 -2.490 1.00 90.06 182 LEU A N 1
ATOM 1429 C CA . LEU A 1 182 ? -12.273 11.338 -1.369 1.00 90.06 182 LEU A CA 1
ATOM 1430 C C . LEU A 1 182 ? -12.977 11.158 -0.014 1.00 90.06 182 LEU A C 1
ATOM 1432 O O . LEU A 1 182 ? -13.771 12.013 0.381 1.00 90.06 182 LEU A O 1
ATOM 1436 N N . ASP A 1 183 ? -12.591 10.127 0.745 1.00 88.50 183 ASP A N 1
ATOM 1437 C CA . ASP A 1 183 ? -13.167 9.815 2.064 1.00 88.50 183 ASP A CA 1
ATOM 1438 C C . ASP A 1 183 ? -12.207 10.065 3.236 1.00 88.50 183 ASP A C 1
ATOM 1440 O O . ASP A 1 183 ? -12.644 10.361 4.346 1.00 88.50 183 ASP A O 1
ATOM 1444 N N . ILE A 1 184 ? -10.895 9.909 3.039 1.00 89.06 184 ILE A N 1
ATOM 1445 C CA . ILE A 1 184 ? -9.908 9.956 4.127 1.00 89.06 184 ILE A CA 1
ATOM 1446 C C . ILE A 1 184 ? -8.728 10.835 3.716 1.00 89.06 184 ILE A C 1
ATOM 1448 O O . ILE A 1 184 ? -8.187 10.702 2.618 1.00 89.06 184 ILE A O 1
ATOM 1452 N N . LEU A 1 185 ? -8.293 11.711 4.625 1.00 86.50 185 LEU A N 1
ATOM 1453 C CA . LEU A 1 185 ? -7.056 12.474 4.464 1.00 86.50 185 LEU A CA 1
ATOM 1454 C C . LEU A 1 185 ? -5.987 12.000 5.440 1.00 86.50 185 LEU A C 1
ATOM 1456 O O . LEU A 1 185 ? -6.178 12.053 6.655 1.00 86.50 185 LEU A O 1
ATOM 1460 N N . SER A 1 186 ? -4.842 11.597 4.897 1.00 84.38 186 SER A N 1
ATOM 1461 C CA . SER A 1 186 ? -3.642 11.287 5.670 1.00 84.38 186 SER A CA 1
ATOM 1462 C C . SER A 1 186 ? -2.713 12.492 5.721 1.00 84.38 186 SER A C 1
ATOM 1464 O O . SER A 1 186 ? -2.439 13.110 4.693 1.00 84.38 186 SER A O 1
ATOM 1466 N N . SER A 1 187 ? -2.168 12.822 6.893 1.00 72.12 187 SER A N 1
ATOM 1467 C CA . SER A 1 187 ? -1.113 13.845 6.974 1.00 72.12 187 SER A CA 1
ATOM 1468 C C . SER A 1 187 ? 0.163 13.440 6.242 1.00 72.12 187 SER A C 1
ATOM 1470 O O . SER A 1 187 ? 0.977 14.303 5.912 1.00 72.12 187 SER A O 1
ATOM 1472 N N . ASP A 1 188 ? 0.327 12.133 6.023 1.00 73.62 188 ASP A N 1
ATOM 1473 C CA . ASP A 1 188 ? 1.502 11.530 5.411 1.00 73.62 188 ASP A CA 1
ATOM 1474 C C . ASP A 1 188 ? 2.794 12.062 6.075 1.00 73.62 188 ASP A C 1
ATOM 1476 O O . ASP A 1 188 ? 2.839 12.283 7.292 1.00 73.62 188 ASP A O 1
ATOM 1480 N N . TYR A 1 189 ? 3.841 12.327 5.300 1.00 64.25 189 TYR A N 1
ATOM 1481 C CA . TYR A 1 189 ? 5.122 12.828 5.789 1.00 64.25 189 TYR A CA 1
ATOM 1482 C C . TYR A 1 189 ? 5.083 14.263 6.361 1.00 64.25 189 TYR A C 1
ATOM 1484 O O . TYR A 1 189 ? 6.062 14.690 6.978 1.00 64.25 189 TYR A O 1
ATOM 1492 N N . TYR A 1 190 ? 3.983 15.020 6.215 1.00 60.66 190 TYR A N 1
ATOM 1493 C CA . TYR A 1 190 ? 3.873 16.402 6.706 1.00 60.66 190 TYR A CA 1
ATOM 1494 C C . TYR A 1 190 ? 2.687 16.581 7.675 1.00 60.66 190 TYR A C 1
ATOM 1496 O O . TYR A 1 190 ? 1.599 17.006 7.285 1.00 60.66 190 TYR A O 1
ATOM 1504 N N . PRO A 1 191 ? 2.890 16.332 8.986 1.00 60.53 191 PRO A N 1
ATOM 1505 C CA . PRO A 1 191 ? 1.843 16.409 10.006 1.00 60.53 191 PRO A CA 1
ATOM 1506 C C . PRO A 1 191 ? 0.988 17.693 10.050 1.00 60.53 191 PRO A C 1
ATOM 1508 O O . PRO A 1 191 ? -0.189 17.582 10.401 1.00 60.53 191 PRO A O 1
ATOM 1511 N N . PRO A 1 192 ? 1.509 18.898 9.731 1.00 62.94 192 PRO A N 1
ATOM 1512 C CA . PRO A 1 192 ? 0.689 20.110 9.659 1.00 62.94 192 PRO A CA 1
ATOM 1513 C C . PRO A 1 192 ? -0.314 20.133 8.490 1.00 62.94 192 PRO A C 1
ATOM 1515 O O . PRO A 1 192 ? -1.282 20.890 8.555 1.00 62.94 192 PRO A O 1
ATOM 1518 N N . ALA A 1 193 ? -0.141 19.301 7.452 1.00 58.00 193 ALA A N 1
ATOM 1519 C CA . ALA A 1 193 ? -0.941 19.334 6.221 1.00 58.00 193 ALA A CA 1
ATOM 1520 C C . ALA A 1 193 ? -2.452 19.188 6.448 1.00 58.00 193 ALA A C 1
ATOM 1522 O O . ALA A 1 193 ? -3.240 19.855 5.782 1.00 58.00 193 ALA A O 1
ATOM 1523 N N . CYS A 1 194 ? -2.870 18.351 7.404 1.00 53.28 194 CYS A N 1
ATOM 1524 C CA . CYS A 1 194 ? -4.294 18.122 7.678 1.00 53.28 194 CYS A CA 1
ATOM 1525 C C . CYS A 1 194 ? -5.017 19.350 8.261 1.00 53.28 194 CYS A C 1
ATOM 1527 O O . CYS A 1 194 ? -6.244 19.388 8.256 1.00 53.28 194 CYS A O 1
ATOM 1529 N N . TRP A 1 195 ? -4.288 20.359 8.750 1.00 48.97 195 TRP A N 1
ATOM 1530 C CA . TRP A 1 195 ? -4.868 21.532 9.413 1.00 48.97 195 TRP A CA 1
ATOM 1531 C C . TRP A 1 195 ? -5.089 22.720 8.466 1.00 48.97 195 TRP A C 1
ATOM 1533 O O . TRP A 1 195 ? -5.825 23.646 8.805 1.00 48.97 195 TRP A O 1
ATOM 1543 N N . MET A 1 196 ? -4.490 22.703 7.271 1.00 44.75 196 MET A N 1
ATOM 1544 C CA . MET A 1 196 ? -4.333 23.911 6.450 1.00 44.75 196 MET A CA 1
ATOM 1545 C C . MET A 1 196 ? -5.515 24.239 5.520 1.00 44.75 196 MET A C 1
ATOM 1547 O O . MET A 1 196 ? -5.496 25.283 4.878 1.00 44.75 196 MET A O 1
ATOM 1551 N N . ARG A 1 197 ? -6.570 23.408 5.456 1.00 42.84 197 ARG A N 1
ATOM 1552 C CA . ARG A 1 197 ? -7.726 23.634 4.555 1.00 42.84 197 ARG A CA 1
ATOM 1553 C C . ARG A 1 197 ? -9.087 23.647 5.257 1.00 42.84 197 ARG A C 1
ATOM 1555 O O . ARG A 1 197 ? -10.089 23.226 4.690 1.00 42.84 197 ARG A O 1
ATOM 1562 N N . ARG A 1 198 ? -9.158 24.169 6.483 1.00 37.81 198 ARG A N 1
ATOM 1563 C CA . ARG A 1 198 ? -10.447 24.382 7.173 1.00 37.81 198 ARG A CA 1
ATOM 1564 C C . ARG A 1 198 ? -11.221 25.620 6.676 1.00 37.81 198 ARG A C 1
ATOM 1566 O O . ARG A 1 198 ? -12.308 25.879 7.173 1.00 37.81 198 ARG A O 1
ATOM 1573 N N . SER A 1 199 ? -10.683 26.372 5.710 1.00 38.59 199 SER A N 1
ATOM 1574 C CA . SER A 1 199 ? -11.177 27.699 5.308 1.00 38.59 199 SER A CA 1
ATOM 1575 C C . SER A 1 199 ? -11.758 27.818 3.887 1.00 38.59 199 SER A C 1
ATOM 1577 O O . SER A 1 199 ? -12.149 28.922 3.528 1.00 38.59 199 SER A O 1
ATOM 1579 N N . ALA A 1 200 ? -11.852 26.752 3.067 1.00 36.59 200 ALA A N 1
ATOM 1580 C CA . ALA A 1 200 ? -12.217 26.937 1.645 1.00 36.59 200 ALA A CA 1
ATOM 1581 C C . ALA A 1 200 ? -13.130 25.898 0.949 1.00 36.59 200 ALA A C 1
ATOM 1583 O O . ALA A 1 200 ? -13.329 26.021 -0.256 1.00 36.59 200 ALA A O 1
ATOM 1584 N N . SER A 1 201 ? -13.706 24.886 1.611 1.00 35.38 201 SER A N 1
ATOM 1585 C CA . SER A 1 201 ? -14.773 24.030 1.025 1.00 35.38 201 SER A CA 1
ATOM 1586 C C . SER A 1 201 ? -15.431 23.146 2.094 1.00 35.38 201 SER A C 1
ATOM 1588 O O . SER A 1 201 ? -14.739 22.748 3.035 1.00 35.38 201 SER A O 1
ATOM 1590 N N . PRO A 1 202 ? -16.718 22.768 1.958 1.00 37.12 202 PRO A N 1
ATOM 1591 C CA . PRO A 1 202 ? -17.370 21.857 2.891 1.00 37.12 202 PRO A CA 1
ATOM 1592 C C . PRO A 1 202 ? -16.906 20.412 2.632 1.00 37.12 202 PRO A C 1
ATOM 1594 O O . PRO A 1 202 ? -17.549 19.660 1.911 1.00 37.12 202 PRO A O 1
ATOM 1597 N N . MET A 1 203 ? -15.775 20.000 3.218 1.00 42.81 203 MET A N 1
ATOM 1598 C CA . MET A 1 203 ? -15.455 18.574 3.387 1.00 42.81 203 MET A CA 1
ATOM 1599 C C . MET A 1 203 ? -16.296 18.042 4.551 1.00 42.81 203 MET A C 1
ATOM 1601 O O . MET A 1 203 ? -15.865 18.055 5.699 1.00 42.81 203 MET A O 1
ATOM 1605 N N . THR A 1 204 ? -17.528 17.624 4.279 1.00 37.19 204 THR A N 1
ATOM 1606 C CA . THR A 1 204 ? -18.484 17.212 5.321 1.00 37.19 204 THR A CA 1
ATOM 1607 C C . THR A 1 204 ? -18.293 15.779 5.829 1.00 37.19 204 THR A C 1
ATOM 1609 O O . THR A 1 204 ? -18.995 15.393 6.759 1.00 37.19 204 THR A O 1
ATOM 1612 N N . ARG A 1 205 ? -17.365 14.977 5.274 1.00 40.19 205 ARG A N 1
ATOM 1613 C CA . ARG A 1 205 ? -17.220 13.547 5.636 1.00 40.19 205 ARG A CA 1
ATOM 1614 C C . ARG A 1 205 ? -15.799 12.967 5.65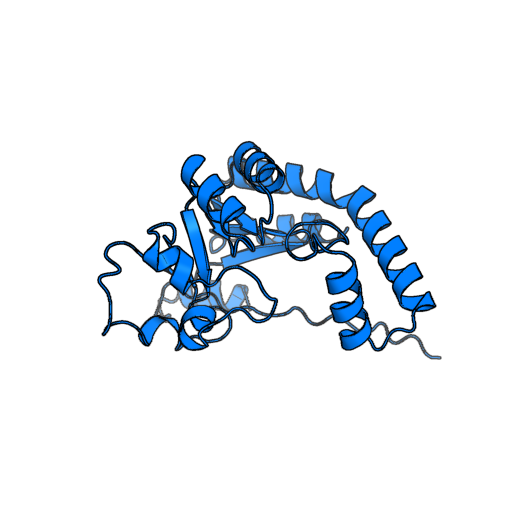2 1.00 40.19 205 ARG A C 1
ATOM 1616 O O . ARG A 1 205 ? -15.668 11.752 5.718 1.00 40.19 205 ARG A O 1
ATOM 1623 N N . ALA A 1 206 ? -14.743 13.782 5.618 1.00 37.59 206 ALA A N 1
ATOM 1624 C CA . ALA A 1 206 ? -13.390 13.226 5.621 1.00 37.59 206 ALA A CA 1
ATOM 1625 C C . ALA A 1 206 ? -12.861 12.967 7.039 1.00 37.59 206 ALA A C 1
ATOM 1627 O O . ALA A 1 206 ? -12.683 13.908 7.815 1.00 37.59 206 ALA A O 1
ATOM 1628 N N . THR A 1 207 ? -12.561 11.709 7.366 1.00 47.84 207 THR A N 1
ATOM 1629 C CA . THR A 1 207 ? -11.834 11.370 8.599 1.00 47.84 207 THR A CA 1
ATOM 1630 C C . THR A 1 207 ? -10.350 11.675 8.393 1.00 47.84 207 THR A C 1
ATOM 1632 O O . THR A 1 207 ? -9.744 11.231 7.419 1.00 47.84 207 THR A O 1
ATOM 1635 N N . ALA A 1 208 ? -9.750 12.456 9.294 1.00 43.91 208 ALA A N 1
ATOM 1636 C CA . ALA A 1 208 ? -8.319 12.745 9.260 1.00 43.91 208 ALA A CA 1
ATOM 1637 C C . ALA A 1 208 ? -7.545 11.628 9.976 1.00 43.91 208 ALA A C 1
ATOM 1639 O O . ALA A 1 208 ? -7.710 11.437 11.182 1.00 43.91 208 ALA A O 1
ATOM 1640 N N . LEU A 1 209 ? -6.679 10.918 9.250 1.00 46.28 209 LEU A N 1
ATOM 1641 C CA . LEU A 1 209 ? -5.747 9.942 9.813 1.00 46.28 209 LEU A CA 1
ATOM 1642 C C . LEU A 1 209 ? -4.353 10.581 9.911 1.00 46.28 209 LEU A C 1
ATOM 1644 O O . LEU A 1 209 ? -3.874 11.219 8.973 1.00 46.28 209 LEU A O 1
ATOM 1648 N N . ARG A 1 210 ? -3.673 10.428 11.049 1.00 43.44 210 ARG A N 1
ATOM 1649 C CA . ARG A 1 210 ? -2.306 10.938 11.228 1.00 43.44 210 ARG A CA 1
ATOM 1650 C C . ARG A 1 210 ? -1.316 9.779 11.177 1.00 43.44 210 ARG A C 1
ATOM 1652 O O . ARG A 1 210 ? -0.946 9.246 12.218 1.00 43.44 210 ARG A O 1
ATOM 1659 N N . CYS A 1 211 ? -0.879 9.406 9.978 1.00 38.62 211 CYS A N 1
ATOM 1660 C CA . CYS A 1 211 ? 0.216 8.453 9.799 1.00 38.62 211 CYS A CA 1
ATOM 1661 C C . CYS A 1 211 ? 1.555 9.196 9.732 1.00 38.62 211 CYS A C 1
ATOM 1663 O O . CYS A 1 211 ? 1.656 10.238 9.092 1.00 38.62 211 CYS A O 1
ATOM 1665 N N . ARG A 1 212 ? 2.584 8.661 10.398 1.00 34.31 212 ARG A N 1
ATOM 1666 C CA . ARG A 1 212 ? 3.988 9.035 10.182 1.00 34.31 212 ARG A CA 1
ATOM 1667 C C . ARG A 1 212 ? 4.652 7.845 9.497 1.00 34.31 212 ARG A C 1
ATOM 1669 O O . ARG A 1 212 ? 4.714 6.775 10.097 1.00 34.31 212 ARG A O 1
ATOM 1676 N N . SER A 1 213 ? 5.127 8.021 8.272 1.00 33.41 213 SER A N 1
ATOM 1677 C CA . SER A 1 213 ? 5.990 7.044 7.614 1.00 33.41 213 SER A CA 1
ATOM 1678 C C . SER A 1 213 ? 7.347 7.011 8.326 1.00 33.41 213 SER A C 1
ATOM 1680 O O . SER A 1 213 ? 7.954 8.046 8.597 1.00 33.41 213 SER A O 1
ATOM 1682 N N . GLY A 1 214 ? 7.798 5.816 8.700 1.00 28.69 214 GLY A N 1
ATOM 1683 C CA . GLY A 1 214 ? 9.196 5.555 9.019 1.00 28.69 214 GLY A CA 1
ATOM 1684 C C . GLY A 1 214 ? 9.757 4.708 7.890 1.00 28.69 214 GLY A C 1
ATOM 1685 O O . GLY A 1 214 ? 9.362 3.553 7.762 1.00 28.69 214 GLY A O 1
ATOM 1686 N N . GLU A 1 215 ? 10.626 5.276 7.056 1.00 26.48 215 GLU A N 1
ATOM 1687 C CA . GLU A 1 215 ? 11.406 4.487 6.104 1.00 26.48 215 GLU A CA 1
ATOM 1688 C C . GLU A 1 215 ? 12.359 3.589 6.902 1.00 26.48 215 GLU A C 1
ATOM 1690 O O . GLU A 1 215 ? 13.189 4.068 7.679 1.00 26.48 215 GLU A O 1
ATOM 1695 N N . ALA A 1 216 ? 12.217 2.271 6.755 1.00 27.14 216 ALA A N 1
ATOM 1696 C CA . ALA A 1 216 ? 13.255 1.346 7.173 1.00 27.14 216 ALA A CA 1
ATOM 1697 C C . ALA A 1 216 ? 14.412 1.510 6.182 1.00 27.14 216 ALA A C 1
ATOM 1699 O O . ALA A 1 216 ? 14.294 1.131 5.022 1.00 27.14 216 ALA A O 1
ATOM 1700 N N . GLY A 1 217 ? 15.494 2.150 6.626 1.00 27.36 217 GLY A N 1
ATOM 1701 C CA . GLY A 1 217 ? 16.707 2.288 5.833 1.00 27.36 217 GLY A CA 1
ATOM 1702 C C . GLY A 1 217 ? 17.263 0.917 5.457 1.00 27.36 217 GLY A C 1
ATOM 1703 O O . GLY A 1 217 ? 17.509 0.087 6.334 1.00 27.36 217 GLY A O 1
ATOM 1704 N N . ASP A 1 218 ? 17.465 0.712 4.157 1.00 33.03 218 ASP A N 1
ATOM 1705 C CA . ASP A 1 218 ? 18.198 -0.423 3.608 1.00 33.03 218 ASP A CA 1
ATOM 1706 C C . ASP A 1 218 ? 19.604 -0.461 4.214 1.00 33.03 218 ASP A C 1
ATOM 1708 O O . ASP A 1 218 ? 20.403 0.475 4.082 1.00 33.03 218 ASP A O 1
ATOM 1712 N N . GLN A 1 219 ? 19.906 -1.556 4.910 1.00 27.84 219 GLN A N 1
ATOM 1713 C CA . GLN A 1 219 ? 21.249 -1.835 5.388 1.00 27.84 219 GLN A CA 1
ATOM 1714 C C . GLN A 1 219 ? 22.144 -2.101 4.179 1.00 27.84 219 GLN A C 1
ATOM 1716 O O . GLN A 1 219 ? 22.037 -3.134 3.524 1.00 27.84 219 GLN A O 1
ATOM 1721 N N . LYS A 1 220 ? 23.070 -1.175 3.912 1.00 28.06 220 LYS A N 1
ATOM 1722 C CA . LYS A 1 220 ? 24.223 -1.430 3.047 1.00 28.06 220 LYS A CA 1
ATOM 1723 C C . LYS A 1 220 ? 24.970 -2.655 3.581 1.00 28.06 220 LYS A C 1
ATOM 1725 O O . LYS A 1 220 ? 25.590 -2.588 4.642 1.00 28.06 220 LYS A O 1
ATOM 1730 N N . SER A 1 221 ? 24.945 -3.751 2.832 1.00 30.33 221 SER A N 1
ATOM 1731 C CA . SER A 1 221 ? 25.885 -4.855 2.986 1.00 30.33 221 SER A CA 1
ATOM 1732 C C . SER A 1 221 ? 27.282 -4.358 2.605 1.00 30.33 221 SER A C 1
ATOM 1734 O O . SER A 1 221 ? 27.660 -4.345 1.435 1.00 30.33 221 SER A O 1
ATOM 1736 N N . GLY A 1 222 ? 28.036 -3.889 3.596 1.00 26.39 222 GLY A N 1
ATOM 1737 C CA . GLY A 1 222 ? 29.467 -3.653 3.468 1.00 26.39 222 GLY A CA 1
ATOM 1738 C C . GLY A 1 222 ? 30.201 -4.987 3.500 1.00 26.39 222 GLY A C 1
ATOM 1739 O O . GLY A 1 222 ? 30.456 -5.521 4.575 1.00 26.39 222 GLY A O 1
ATOM 1740 N N . ALA A 1 223 ? 30.520 -5.522 2.325 1.00 30.14 223 ALA A N 1
ATOM 1741 C CA . ALA A 1 223 ? 31.561 -6.522 2.159 1.00 30.14 223 ALA A CA 1
ATOM 1742 C C . ALA A 1 223 ? 32.799 -5.816 1.593 1.00 30.14 223 ALA A C 1
ATOM 1744 O O . ALA A 1 223 ? 32.829 -5.453 0.420 1.00 30.14 223 ALA A O 1
ATOM 1745 N N . SER A 1 224 ? 33.813 -5.615 2.429 1.00 27.27 224 SER A N 1
ATOM 1746 C CA . SER A 1 224 ? 35.193 -5.433 1.979 1.00 27.27 224 SER A CA 1
ATOM 1747 C C . SER A 1 224 ? 36.142 -5.830 3.108 1.00 27.27 224 SER A C 1
ATOM 1749 O O . SER A 1 224 ? 36.119 -5.181 4.150 1.00 27.27 224 SER A O 1
ATOM 1751 N N . ALA A 1 225 ? 36.880 -6.914 2.833 1.00 30.89 225 ALA A N 1
ATOM 1752 C CA . ALA A 1 225 ? 38.171 -7.380 3.360 1.00 30.89 225 ALA A CA 1
ATOM 1753 C C . ALA A 1 225 ? 38.595 -6.980 4.783 1.00 30.89 225 ALA A C 1
ATOM 1755 O O . ALA A 1 225 ? 38.852 -5.781 5.025 1.00 30.89 225 ALA A O 1
#

Organism: Escherichia coli (NCBI:txid562)

Sequence (225 aa):
MINAIEETQKRGVNRAEHRLHLRCELPHHTTLPLFEKLVQREPVTLVSLMDHSPGQRQFANREKYREYYQGKYSLTDAQMQQYEEEQLALAARWSQPNRETIAALCRVRQIALASHDDATHAHVAESHQLGSVIAEFPTTFEAAEASRKHGMNVLMGAPNIVRGGSHSGNVAASELAQLGLLDILSSDYYPPACWMRRSASPMTRATALRCRSGEAGDQKSGASA

Secondary structure (DSSP, 8-state):
-HHHHHHHHHTT--SS---EEEEEESS-TTHHHHHHHHTTSTTEEEEEEE--STTSGGGSSHHHHHHHHHHHHT--HHHHHHHHHHHHHHHHHHHHHHHHHHHHHHHHHTPEEEEES--SHHHHHHHHHTT--EEES-SSHHHHHHHHHTTPEEEEEHHHHHTTS-TTSPPPHHHHHHTT---EEE-TT-GGGGGTTTTSS---SPEEE----------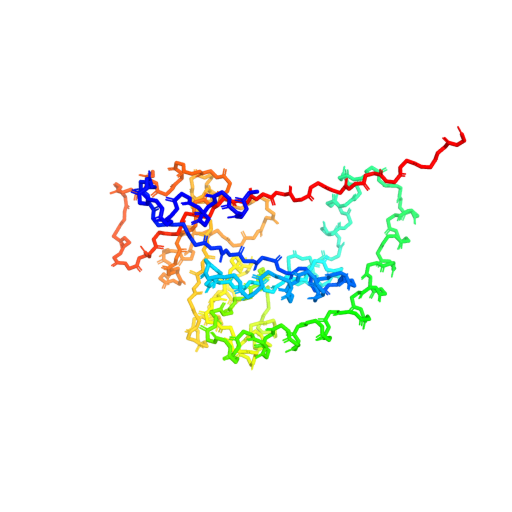------

InterPro domains:
  IPR032466 Metal-dependent hydrolase [SSF51556] (49-198)
  IPR051781 Metallo-dependent Hydrolase Enzymes [PTHR43135] (4-198)

Radius of gyration: 18.38 Å; chains: 1; bounding box: 57×44×49 Å